Protein AF-A0A22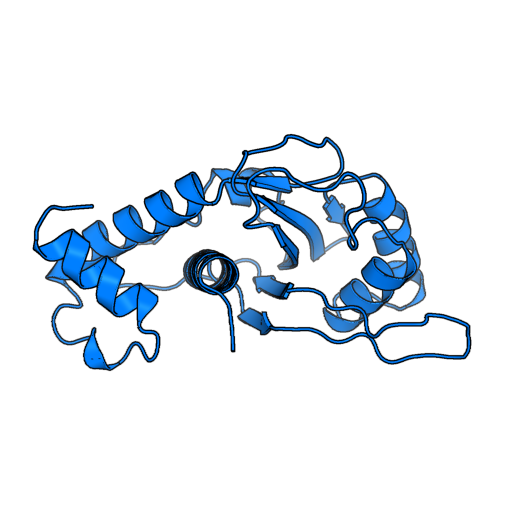3D0R1-F1 (afdb_monomer)

Solvent-accessible surface area (backbone atoms only — not comparable to full-atom values): 11315 Å² total; per-residue (Å²): 132,77,52,74,63,53,48,52,52,50,51,47,42,44,75,51,56,30,52,74,48,67,64,44,67,51,78,90,72,97,68,100,62,101,60,82,48,70,37,52,34,36,32,42,28,61,50,88,70,78,66,82,55,96,90,45,84,70,77,55,59,62,86,64,48,74,80,53,64,81,84,26,29,39,35,40,43,32,46,75,40,76,50,88,63,79,67,92,81,53,72,81,50,38,49,72,56,34,25,55,50,45,50,70,72,59,82,54,57,70,76,53,20,48,51,43,14,57,45,34,45,67,29,21,55,35,70,64,96,57,38,34,39,34,37,33,38,37,22,58,69,48,69,82,48,84,43,36,45,57,39,34,50,64,60,46,49,50,49,50,46,57,53,44,65,78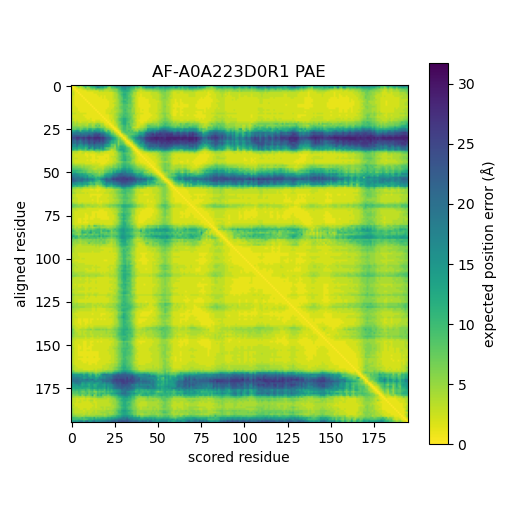,41,44,88,80,41,68,84,49,55,85,75,53,91,45,68,67,58,50,50,52,52,51,34,46,74,75,67,74,102

Structure (mmCIF, N/CA/C/O backbone):
data_AF-A0A223D0R1-F1
#
_entry.id   AF-A0A223D0R1-F1
#
loop_
_atom_site.group_PDB
_atom_site.id
_atom_site.type_symbol
_atom_site.label_atom_id
_atom_site.label_alt_id
_atom_site.label_comp_id
_atom_site.label_asym_id
_atom_site.label_entity_id
_atom_site.label_seq_id
_atom_site.pdbx_PDB_ins_code
_atom_site.Cartn_x
_atom_site.Cartn_y
_atom_site.Cartn_z
_atom_site.occupancy
_atom_site.B_iso_or_equiv
_atom_site.auth_seq_id
_atom_site.auth_comp_id
_atom_site.auth_asym_id
_atom_site.auth_atom_id
_atom_site.pdbx_PDB_model_num
ATOM 1 N N . MET A 1 1 ? 13.626 -4.284 14.387 1.00 59.22 1 MET A N 1
ATOM 2 C CA . MET A 1 1 ? 12.577 -3.681 15.237 1.00 59.22 1 MET A CA 1
ATOM 3 C C . MET A 1 1 ? 11.914 -2.620 14.384 1.00 59.22 1 MET A C 1
ATOM 5 O O . MET A 1 1 ? 12.648 -1.802 13.849 1.00 59.22 1 MET A O 1
ATOM 9 N N . ARG A 1 2 ? 10.596 -2.695 14.169 1.00 76.44 2 ARG A N 1
ATOM 10 C CA . ARG A 1 2 ? 9.865 -1.681 13.397 1.00 76.44 2 ARG A CA 1
ATOM 11 C C . ARG A 1 2 ? 9.796 -0.386 14.193 1.00 76.44 2 ARG A C 1
ATOM 13 O O . ARG A 1 2 ? 9.631 -0.436 15.412 1.00 76.44 2 ARG A O 1
ATOM 20 N N . ASN A 1 3 ? 9.903 0.753 13.520 1.00 86.88 3 ASN A N 1
ATOM 21 C CA . ASN A 1 3 ? 9.482 2.005 14.145 1.00 86.88 3 ASN A CA 1
ATOM 22 C C . ASN A 1 3 ? 7.944 2.109 14.147 1.00 86.88 3 ASN A C 1
ATOM 24 O O . ASN A 1 3 ? 7.250 1.355 13.465 1.00 86.88 3 ASN A O 1
ATOM 28 N N . PHE A 1 4 ? 7.408 3.070 14.900 1.00 89.44 4 PHE A N 1
ATOM 29 C CA . PHE A 1 4 ? 5.963 3.288 15.035 1.00 89.44 4 PHE A CA 1
ATOM 30 C C . PHE A 1 4 ? 5.220 3.389 13.688 1.00 89.44 4 PHE A C 1
ATOM 32 O O . PHE A 1 4 ? 4.148 2.813 13.523 1.00 89.44 4 PHE A O 1
ATOM 39 N N . ALA A 1 5 ? 5.786 4.100 12.709 1.00 92.19 5 ALA A N 1
ATOM 40 C CA . ALA A 1 5 ? 5.128 4.316 11.422 1.00 92.19 5 ALA A CA 1
ATOM 41 C C . ALA A 1 5 ? 5.126 3.052 10.550 1.00 92.19 5 ALA A C 1
ATOM 43 O O . ALA A 1 5 ? 4.134 2.763 9.885 1.00 92.19 5 ALA A O 1
ATOM 44 N N . GLU A 1 6 ? 6.208 2.275 10.578 1.00 92.56 6 GLU A N 1
ATOM 45 C CA . GLU A 1 6 ? 6.271 0.961 9.928 1.00 92.56 6 GLU A CA 1
ATOM 46 C C . GLU A 1 6 ? 5.319 -0.043 10.584 1.00 92.56 6 GLU A C 1
ATOM 48 O O . GLU A 1 6 ? 4.739 -0.887 9.904 1.00 92.56 6 GLU A O 1
ATOM 53 N N . GLU A 1 7 ? 5.119 0.048 11.901 1.00 93.38 7 GLU A N 1
ATOM 54 C CA . GLU A 1 7 ? 4.165 -0.797 12.614 1.00 93.38 7 GLU A CA 1
ATOM 55 C C . GLU A 1 7 ? 2.712 -0.450 12.254 1.00 93.38 7 GLU A C 1
ATOM 57 O O . GLU A 1 7 ? 1.930 -1.364 11.979 1.00 93.38 7 GLU A O 1
ATOM 62 N N . LEU A 1 8 ? 2.369 0.842 12.144 1.00 94.44 8 LEU A N 1
ATOM 63 C CA . LEU A 1 8 ? 1.085 1.288 11.583 1.00 94.44 8 LEU A CA 1
ATOM 64 C C . LEU A 1 8 ? 0.878 0.744 10.163 1.00 94.44 8 LEU A C 1
ATOM 66 O O . LEU A 1 8 ? -0.162 0.154 9.872 1.00 94.44 8 LEU A O 1
ATOM 70 N N . ALA A 1 9 ? 1.881 0.900 9.293 1.00 95.81 9 ALA A N 1
ATOM 71 C CA . ALA A 1 9 ? 1.835 0.419 7.914 1.00 95.81 9 ALA A CA 1
ATOM 72 C C . ALA A 1 9 ? 1.612 -1.099 7.846 1.00 95.81 9 ALA A C 1
ATOM 74 O O . ALA A 1 9 ? 0.760 -1.580 7.098 1.00 95.81 9 ALA A O 1
ATOM 75 N N . TYR A 1 10 ? 2.345 -1.856 8.666 1.00 95.19 10 TYR A N 1
ATOM 76 C CA . TYR A 1 10 ? 2.226 -3.306 8.739 1.00 95.19 10 TYR A CA 1
ATOM 77 C C . TYR A 1 10 ? 0.798 -3.727 9.079 1.00 95.19 10 TYR A C 1
ATOM 79 O O . TYR A 1 10 ? 0.195 -4.526 8.360 1.00 95.19 10 TYR A O 1
ATOM 87 N N . TRP A 1 11 ? 0.233 -3.177 10.156 1.00 93.69 11 TRP A N 1
ATOM 88 C CA . TRP A 1 11 ? -1.110 -3.549 10.592 1.00 93.69 11 TRP A CA 1
ATOM 89 C C . TRP A 1 11 ? -2.180 -3.098 9.613 1.00 93.69 11 TRP A C 1
ATOM 91 O O . TRP A 1 11 ? -3.125 -3.844 9.359 1.00 93.69 11 TRP A O 1
ATOM 101 N N . TYR A 1 12 ? -1.997 -1.934 8.995 1.00 95.56 12 TYR A N 1
ATOM 102 C CA . TYR A 1 12 ? -2.876 -1.452 7.944 1.00 95.56 12 TYR A CA 1
ATOM 103 C C . TYR A 1 12 ? -2.967 -2.441 6.789 1.00 95.56 12 TYR A C 1
ATOM 105 O O . TYR A 1 12 ? -4.059 -2.904 6.459 1.00 95.56 12 TYR A O 1
ATOM 113 N N . PHE A 1 13 ? -1.838 -2.845 6.206 1.00 96.00 13 PHE A N 1
ATOM 114 C CA . PHE A 1 13 ? -1.863 -3.810 5.110 1.00 96.00 13 PHE A CA 1
ATOM 115 C C . PHE A 1 13 ? -2.323 -5.194 5.570 1.00 96.00 13 PHE A C 1
ATOM 117 O O . PHE A 1 13 ? -3.086 -5.853 4.863 1.00 96.00 13 PHE A O 1
ATOM 124 N N . ARG A 1 14 ? -1.940 -5.629 6.774 1.00 92.75 14 ARG A N 1
ATOM 125 C CA . ARG A 1 14 ? -2.358 -6.928 7.311 1.00 92.75 14 ARG A CA 1
ATOM 126 C C . ARG A 1 14 ? -3.875 -7.031 7.477 1.00 92.75 14 ARG A C 1
ATOM 128 O O . ARG A 1 14 ? -4.436 -8.072 7.132 1.00 92.75 14 ARG A O 1
ATOM 135 N N . LEU A 1 15 ? -4.527 -5.971 7.961 1.00 90.62 15 LEU A N 1
ATOM 136 C CA . LEU A 1 15 ? -5.989 -5.888 8.098 1.00 90.62 15 LEU A CA 1
ATOM 137 C C . LEU A 1 15 ? -6.693 -5.610 6.763 1.00 90.62 15 LEU A C 1
ATOM 139 O O . LEU A 1 15 ? -7.859 -5.948 6.596 1.00 90.62 15 LEU A O 1
ATOM 143 N N . ASN A 1 16 ? -5.966 -5.093 5.772 1.00 92.62 16 ASN A N 1
ATOM 144 C CA . ASN A 1 16 ? -6.379 -5.094 4.369 1.00 92.62 16 ASN A CA 1
ATOM 145 C C . ASN A 1 16 ? -6.118 -6.447 3.669 1.00 92.62 16 ASN A C 1
ATOM 147 O O . ASN A 1 16 ? -6.252 -6.552 2.449 1.00 92.62 16 ASN A O 1
ATOM 151 N N . GLY A 1 17 ? -5.764 -7.503 4.412 1.00 92.31 17 GLY A N 1
ATOM 152 C CA . GLY A 1 17 ? -5.633 -8.882 3.931 1.00 92.31 17 GLY A CA 1
ATOM 153 C C . GLY A 1 17 ? -4.378 -9.171 3.106 1.00 92.31 17 GLY A C 1
ATOM 154 O O . GLY A 1 17 ? -4.400 -10.071 2.263 1.00 92.31 17 GLY A O 1
ATOM 155 N N . PHE A 1 18 ? -3.305 -8.409 3.324 1.00 95.31 18 PHE A N 1
ATOM 156 C CA . PHE A 1 18 ? -1.991 -8.690 2.752 1.00 95.31 18 PHE A CA 1
ATOM 157 C C . PHE A 1 18 ? -1.166 -9.618 3.653 1.00 95.31 18 PHE A C 1
ATOM 159 O O . PHE A 1 18 ? -1.146 -9.478 4.877 1.00 95.31 18 PHE A O 1
ATOM 166 N N . PHE A 1 19 ? -0.426 -10.525 3.021 1.00 95.00 19 PHE A N 1
ATOM 167 C CA . PHE A 1 19 ? 0.680 -11.270 3.617 1.00 95.00 19 PHE A CA 1
ATOM 168 C C . PHE A 1 19 ? 1.969 -10.495 3.367 1.00 95.00 19 PHE A C 1
ATOM 170 O O . PHE A 1 19 ? 2.241 -10.140 2.220 1.00 95.00 19 PHE A O 1
ATOM 177 N N . LEU A 1 20 ? 2.733 -10.208 4.424 1.00 94.94 20 LEU A N 1
ATOM 178 C CA . LEU A 1 20 ? 3.807 -9.215 4.391 1.00 94.94 20 LEU A CA 1
ATOM 179 C C . LEU A 1 20 ? 5.191 -9.822 4.642 1.00 94.94 20 LEU A C 1
ATOM 181 O O . LEU A 1 20 ? 5.347 -10.710 5.478 1.00 94.94 20 LEU A O 1
ATOM 185 N N . ILE A 1 21 ? 6.189 -9.275 3.953 1.00 92.94 21 ILE A N 1
ATOM 186 C CA . ILE A 1 21 ? 7.614 -9.378 4.274 1.00 92.94 21 ILE A CA 1
ATOM 187 C C . ILE A 1 21 ? 8.069 -7.983 4.700 1.00 92.94 21 ILE A C 1
ATOM 189 O O . ILE A 1 21 ? 7.791 -6.998 4.018 1.00 92.94 21 ILE A O 1
ATOM 193 N N . GLU A 1 22 ? 8.769 -7.910 5.823 1.00 90.12 22 GLU A N 1
ATOM 194 C CA . GLU A 1 22 ? 9.274 -6.667 6.406 1.00 90.12 22 GLU A CA 1
ATOM 195 C C . GLU A 1 22 ? 10.774 -6.519 6.158 1.00 90.12 22 GLU A C 1
ATOM 197 O O . GLU A 1 22 ? 11.476 -7.531 6.093 1.00 90.12 22 GLU A O 1
ATOM 202 N N . ASN A 1 23 ? 11.264 -5.274 6.111 1.00 82.19 23 ASN A N 1
ATOM 203 C CA . ASN A 1 23 ? 12.694 -4.944 6.034 1.00 82.19 23 ASN A CA 1
ATOM 204 C C . ASN A 1 23 ? 13.408 -5.754 4.947 1.00 82.19 23 ASN A C 1
ATOM 206 O O . ASN A 1 23 ? 14.393 -6.453 5.202 1.00 82.19 23 ASN A O 1
ATOM 210 N N . TYR A 1 24 ? 12.856 -5.736 3.733 1.00 81.88 24 TYR A N 1
ATOM 211 C CA . TYR A 1 24 ? 13.412 -6.518 2.644 1.00 81.88 24 TYR A CA 1
ATOM 212 C C . TYR A 1 24 ? 14.721 -5.888 2.172 1.00 81.88 24 TYR A C 1
ATOM 214 O O . TYR A 1 24 ? 14.718 -4.873 1.474 1.00 81.88 24 TYR A O 1
ATOM 222 N N . VAL A 1 25 ? 15.825 -6.521 2.568 1.00 76.19 25 VAL A N 1
ATOM 223 C CA . VAL A 1 25 ? 17.184 -6.104 2.231 1.00 76.19 25 VAL A CA 1
ATOM 224 C C . VAL A 1 25 ? 17.553 -6.598 0.836 1.00 76.19 25 VAL A C 1
ATOM 226 O O . VAL A 1 25 ? 17.538 -7.798 0.551 1.00 76.19 25 VAL A O 1
ATOM 229 N N . LEU A 1 26 ? 17.951 -5.671 -0.029 1.00 71.31 26 LEU A N 1
ATOM 230 C CA . LEU A 1 26 ? 18.495 -5.988 -1.345 1.00 71.31 26 LEU A CA 1
ATOM 231 C C . LEU A 1 26 ? 19.960 -6.428 -1.230 1.00 71.31 26 LEU A C 1
ATOM 233 O O . LEU A 1 26 ? 20.826 -5.651 -0.821 1.00 71.31 26 LEU A O 1
ATOM 237 N N . HIS A 1 27 ? 20.252 -7.674 -1.618 1.00 63.19 27 HIS A N 1
ATOM 238 C CA . HIS A 1 27 ? 21.622 -8.186 -1.665 1.00 63.19 27 HIS A CA 1
ATOM 239 C C . HIS A 1 27 ? 22.393 -7.613 -2.862 1.00 63.19 27 HIS A C 1
ATOM 241 O O . HIS A 1 27 ? 21.899 -7.591 -3.989 1.00 63.19 27 HIS A O 1
ATOM 247 N N . ARG A 1 28 ? 23.637 -7.187 -2.613 1.00 62.69 28 ARG A N 1
ATOM 248 C CA . ARG A 1 28 ? 24.567 -6.670 -3.627 1.00 62.69 28 ARG A CA 1
ATOM 249 C C . ARG A 1 28 ? 24.788 -7.710 -4.729 1.00 62.69 28 ARG A C 1
ATOM 251 O O . ARG A 1 28 ? 25.331 -8.776 -4.454 1.00 62.69 28 ARG A O 1
ATOM 258 N N . GLN A 1 29 ? 24.448 -7.381 -5.973 1.00 50.62 29 GLN A N 1
ATOM 259 C CA . GLN A 1 29 ? 24.970 -8.102 -7.132 1.00 50.62 29 GLN A CA 1
ATOM 260 C C . GLN A 1 29 ? 25.927 -7.190 -7.902 1.00 50.62 29 GLN A C 1
ATOM 262 O O . GLN A 1 29 ? 25.515 -6.222 -8.530 1.00 50.62 29 GLN A O 1
ATOM 267 N N . GLY A 1 30 ? 27.223 -7.489 -7.818 1.00 49.62 30 GLY A N 1
ATOM 268 C CA . GLY A 1 30 ? 28.221 -7.091 -8.814 1.00 49.62 30 GLY A CA 1
ATOM 269 C C . GLY A 1 30 ? 28.725 -5.641 -8.851 1.00 49.62 30 GLY A C 1
ATOM 270 O O . GLY A 1 30 ? 29.894 -5.481 -9.173 1.00 49.62 30 GLY A O 1
ATOM 271 N N . HIS A 1 31 ? 27.953 -4.598 -8.511 1.00 39.66 31 HIS A N 1
ATOM 272 C CA . HIS A 1 31 ? 28.425 -3.208 -8.677 1.00 39.66 31 HIS A CA 1
ATOM 273 C C . HIS A 1 31 ? 27.983 -2.216 -7.580 1.00 39.66 31 HIS A C 1
ATOM 275 O O . HIS A 1 31 ? 26.823 -2.159 -7.182 1.00 39.66 31 HIS A O 1
ATOM 281 N N . GLU A 1 32 ? 28.975 -1.453 -7.101 1.00 47.22 32 GLU A N 1
ATOM 282 C CA . GLU A 1 32 ? 28.974 -0.054 -6.623 1.00 47.22 32 GLU A CA 1
ATOM 283 C C . GLU A 1 32 ? 27.685 0.560 -6.039 1.00 47.22 32 GLU A C 1
ATOM 285 O O . GLU A 1 32 ? 27.293 1.671 -6.386 1.00 47.22 32 GLU A O 1
ATOM 290 N N . MET A 1 33 ? 27.050 -0.094 -5.069 1.00 47.28 33 MET A N 1
ATOM 291 C CA . MET A 1 33 ? 26.114 0.591 -4.171 1.00 47.28 33 MET A CA 1
ATOM 292 C C . MET A 1 33 ? 26.694 0.600 -2.749 1.00 47.28 33 MET A C 1
ATOM 294 O O . MET A 1 33 ? 26.857 -0.470 -2.153 1.00 47.28 33 MET A O 1
ATOM 298 N N . PRO A 1 34 ? 27.018 1.780 -2.176 1.00 46.75 34 PRO A N 1
ATOM 299 C CA . PRO A 1 34 ? 27.697 1.866 -0.882 1.00 46.75 34 PRO A CA 1
ATOM 300 C C . PRO A 1 34 ? 26.858 1.346 0.298 1.00 46.75 34 PRO A C 1
ATOM 302 O O . PRO A 1 34 ? 27.418 1.058 1.354 1.00 46.75 34 PRO A O 1
ATOM 305 N N . TYR A 1 35 ? 25.548 1.126 0.122 1.00 47.44 35 TYR A N 1
ATOM 306 C CA . TYR A 1 35 ? 24.631 0.748 1.202 1.00 47.44 35 TYR A CA 1
ATOM 307 C C . TYR A 1 35 ? 23.674 -0.378 0.801 1.00 47.44 35 TYR A C 1
ATOM 309 O O . TYR A 1 35 ? 23.217 -0.438 -0.343 1.00 47.44 35 TYR A O 1
ATOM 317 N N . ASN A 1 36 ? 23.348 -1.236 1.773 1.00 55.50 36 ASN A N 1
ATOM 318 C CA . ASN A 1 36 ? 22.172 -2.097 1.701 1.00 55.50 36 ASN A CA 1
ATOM 319 C C . ASN A 1 36 ? 20.931 -1.204 1.593 1.00 55.50 36 ASN A C 1
ATOM 321 O O . ASN A 1 36 ? 20.855 -0.135 2.201 1.00 55.50 36 ASN A O 1
ATOM 325 N N . ALA A 1 37 ? 20.013 -1.607 0.731 1.00 57.56 37 ALA A N 1
ATOM 326 C CA . ALA A 1 37 ? 18.835 -0.844 0.391 1.00 57.56 37 ALA A CA 1
ATOM 327 C C . ALA A 1 37 ? 17.609 -1.630 0.824 1.00 57.56 37 ALA A C 1
ATOM 329 O O . ALA A 1 37 ? 17.425 -2.752 0.353 1.00 57.56 37 ALA A O 1
ATOM 330 N N . ASP A 1 38 ? 16.777 -1.007 1.652 1.00 71.25 38 ASP A N 1
ATOM 331 C CA . ASP A 1 38 ? 15.644 -1.690 2.258 1.00 71.25 38 ASP A CA 1
ATOM 332 C C . ASP A 1 38 ? 14.335 -1.218 1.621 1.00 71.25 38 ASP A C 1
ATOM 334 O O . ASP A 1 38 ? 14.171 -0.042 1.270 1.00 71.25 38 ASP A O 1
ATOM 338 N N . ILE A 1 39 ? 13.425 -2.168 1.421 1.00 83.75 39 ILE A N 1
ATOM 339 C CA . ILE A 1 39 ? 12.005 -1.906 1.196 1.00 83.75 39 ILE A CA 1
ATOM 340 C C . ILE A 1 39 ? 11.304 -2.220 2.508 1.00 83.75 39 ILE A C 1
ATOM 342 O O . ILE A 1 39 ? 11.389 -3.352 2.992 1.00 83.75 39 ILE A O 1
ATOM 346 N N . ASP A 1 40 ? 10.620 -1.225 3.068 1.00 90.38 40 ASP A N 1
ATOM 347 C CA . ASP A 1 40 ? 10.059 -1.324 4.416 1.00 90.38 40 ASP A CA 1
ATOM 348 C C . ASP A 1 40 ? 9.034 -2.461 4.490 1.00 90.38 40 ASP A C 1
ATOM 350 O O . ASP A 1 40 ? 9.107 -3.308 5.384 1.00 90.38 40 ASP A O 1
ATOM 354 N N . LEU A 1 41 ? 8.128 -2.534 3.503 1.00 94.25 41 LEU A N 1
ATOM 355 C CA . LEU A 1 41 ? 7.158 -3.622 3.375 1.00 94.25 41 LEU A CA 1
ATOM 356 C C . LEU A 1 41 ? 6.981 -4.084 1.924 1.00 94.25 41 LEU A C 1
ATOM 358 O O . LEU A 1 41 ? 6.746 -3.291 1.010 1.00 94.25 41 LEU A O 1
ATOM 362 N N . LEU A 1 42 ? 6.997 -5.402 1.741 1.00 95.62 42 LEU A N 1
ATOM 363 C CA . LEU A 1 42 ? 6.486 -6.090 0.559 1.00 95.62 42 LEU A CA 1
ATOM 364 C C . LEU A 1 42 ? 5.242 -6.868 0.945 1.00 95.62 42 LEU A C 1
ATOM 366 O O . LEU A 1 42 ? 5.219 -7.501 1.997 1.00 95.62 42 LEU A O 1
ATOM 370 N N . GLY A 1 43 ? 4.223 -6.864 0.094 1.00 96.56 43 GLY A N 1
ATOM 371 C CA . GLY A 1 43 ? 2.979 -7.551 0.406 1.00 96.56 43 GLY A CA 1
ATOM 372 C C . GLY A 1 43 ? 2.326 -8.214 -0.785 1.00 96.56 43 GLY A C 1
ATOM 373 O O . GLY A 1 43 ? 2.392 -7.699 -1.898 1.00 96.56 43 GLY A O 1
ATOM 374 N N . VAL A 1 44 ? 1.638 -9.325 -0.532 1.00 97.62 44 VAL A N 1
ATOM 375 C CA . VAL A 1 44 ? 0.750 -9.966 -1.505 1.00 97.62 44 VAL A CA 1
ATOM 376 C C . VAL A 1 44 ? -0.651 -10.124 -0.931 1.00 97.62 44 VAL A C 1
ATOM 378 O O . VAL A 1 44 ? -0.831 -10.544 0.209 1.00 97.62 44 VAL A O 1
ATOM 381 N N . ARG A 1 45 ? -1.661 -9.804 -1.734 1.00 96.00 45 ARG A N 1
ATOM 382 C CA . ARG A 1 45 ? -3.072 -10.074 -1.457 1.00 96.00 45 ARG A CA 1
ATOM 383 C C . ARG A 1 45 ? -3.621 -10.893 -2.609 1.00 96.00 45 ARG A C 1
ATOM 385 O O . ARG A 1 45 ? -3.590 -10.466 -3.765 1.00 96.00 45 ARG A O 1
ATOM 392 N N . HIS A 1 46 ? -4.127 -12.084 -2.313 1.00 94.69 46 HIS A N 1
ATOM 393 C CA . HIS A 1 46 ? -4.759 -12.891 -3.345 1.00 94.69 46 HIS A CA 1
ATOM 394 C C . HIS A 1 46 ? -6.135 -12.324 -3.705 1.00 94.69 46 HIS A C 1
ATOM 396 O O . HIS A 1 46 ? -6.869 -11.866 -2.831 1.00 94.69 46 HIS A O 1
ATOM 402 N N . LYS A 1 47 ? -6.505 -12.374 -4.991 1.00 90.44 47 LYS A N 1
ATOM 403 C CA . LYS A 1 47 ? -7.896 -12.119 -5.379 1.00 90.44 47 LYS A CA 1
ATOM 404 C C . LYS A 1 47 ? -8.815 -13.077 -4.623 1.00 90.44 47 LYS A C 1
ATOM 406 O O . LYS A 1 47 ? -8.433 -14.218 -4.364 1.00 90.44 47 LYS A O 1
ATOM 411 N N . TYR A 1 48 ? -10.007 -12.599 -4.289 1.00 85.56 48 TYR A N 1
ATOM 412 C CA . TYR A 1 48 ? -11.006 -13.346 -3.519 1.00 85.56 48 TYR A CA 1
ATOM 413 C C . TYR A 1 48 ? -10.575 -13.732 -2.093 1.00 85.56 48 TYR A C 1
ATOM 415 O O . TYR A 1 48 ? -11.234 -14.565 -1.480 1.00 85.56 48 TYR A O 1
ATOM 423 N N . SER A 1 49 ? -9.511 -13.137 -1.534 1.00 83.06 49 SER A N 1
ATOM 424 C CA . SER A 1 49 ? -9.223 -13.301 -0.108 1.00 83.06 49 SER A CA 1
ATOM 425 C C . SER A 1 49 ? -10.217 -12.500 0.738 1.00 83.06 49 SER A C 1
ATOM 427 O O . SER A 1 49 ? -10.434 -11.302 0.522 1.00 83.06 49 SER A O 1
ATOM 429 N N . TYR A 1 50 ? -10.809 -13.169 1.722 1.00 75.62 50 TYR A N 1
ATOM 430 C CA . TYR A 1 50 ? -11.691 -12.571 2.717 1.00 75.62 50 TYR A CA 1
ATOM 431 C C . TYR A 1 50 ? -11.369 -13.148 4.096 1.00 75.62 50 TYR A C 1
ATOM 433 O O . TYR A 1 50 ? -11.051 -14.329 4.228 1.00 75.62 50 TYR A O 1
ATOM 441 N N . GLU A 1 51 ? -11.440 -12.305 5.123 1.00 69.00 51 GLU A N 1
ATOM 442 C CA . GLU A 1 51 ? -11.395 -12.730 6.520 1.00 69.00 51 GLU A CA 1
ATOM 443 C C . GLU A 1 51 ? -12.827 -12.673 7.055 1.00 69.00 51 GLU A C 1
ATOM 445 O O . GLU A 1 51 ? -13.452 -11.612 7.060 1.00 69.00 51 GLU A O 1
ATOM 450 N N . ALA A 1 52 ? -13.377 -13.825 7.441 1.00 64.12 52 ALA A N 1
ATOM 451 C CA . ALA A 1 52 ? -14.701 -13.890 8.043 1.00 64.12 52 ALA A CA 1
ATOM 452 C C . ALA A 1 52 ? -14.576 -13.654 9.552 1.00 64.12 52 ALA A C 1
ATOM 454 O O . ALA A 1 52 ? -14.027 -14.492 10.265 1.00 64.12 52 ALA A O 1
ATOM 455 N N . VAL A 1 53 ? -15.114 -12.537 10.038 1.00 64.25 53 VAL A N 1
ATOM 456 C CA . VAL A 1 53 ? -15.311 -12.303 11.474 1.00 64.25 53 VAL A CA 1
ATOM 457 C C . VAL A 1 53 ? -16.811 -12.390 11.735 1.00 64.25 53 VAL A C 1
ATOM 459 O O . VAL A 1 53 ? -17.572 -11.559 11.248 1.00 64.25 53 VAL A O 1
ATOM 462 N N . GLU A 1 54 ? -17.230 -13.484 12.380 1.00 52.78 54 GLU A N 1
ATOM 463 C CA . GLU A 1 54 ? -18.597 -13.787 12.848 1.00 52.78 54 GLU A CA 1
ATOM 464 C C . GLU A 1 54 ? -19.753 -13.153 12.042 1.00 52.78 54 GLU A C 1
ATOM 466 O O . GLU A 1 54 ? -20.635 -12.491 12.582 1.00 52.78 54 GLU A O 1
ATOM 471 N N . ARG A 1 55 ? -19.801 -13.444 10.730 1.00 46.50 55 ARG A N 1
ATOM 472 C CA . ARG A 1 55 ? -20.873 -13.062 9.776 1.00 46.50 55 ARG A CA 1
ATOM 473 C C . ARG A 1 55 ? -20.832 -11.629 9.231 1.00 46.50 55 ARG A C 1
ATOM 475 O O . ARG A 1 55 ? -21.741 -11.261 8.488 1.00 46.50 55 ARG A O 1
ATOM 482 N N . ARG A 1 56 ? -19.795 -10.836 9.513 1.00 56.72 56 ARG A N 1
ATOM 483 C CA . ARG A 1 56 ? -19.554 -9.559 8.821 1.00 56.72 56 ARG A CA 1
ATOM 484 C C . ARG A 1 56 ? -18.426 -9.703 7.808 1.00 56.72 56 ARG A C 1
ATOM 486 O O . ARG A 1 56 ? -17.329 -10.154 8.128 1.00 56.72 56 ARG A O 1
ATOM 493 N N . GLN A 1 57 ? -18.713 -9.301 6.575 1.00 59.59 57 GLN A N 1
ATOM 494 C CA . GLN A 1 57 ? -17.691 -9.101 5.560 1.00 59.59 57 GLN A CA 1
ATOM 495 C C . GLN A 1 57 ? -16.919 -7.832 5.929 1.00 59.59 57 GLN A C 1
ATOM 497 O O . GLN A 1 57 ? -17.513 -6.758 6.031 1.00 59.59 57 GLN A O 1
ATOM 502 N N . PHE A 1 58 ? -15.616 -7.956 6.189 1.00 67.44 58 PHE A N 1
ATOM 503 C CA . PHE A 1 58 ? -14.779 -6.777 6.352 1.00 67.44 58 PHE A CA 1
ATOM 504 C C . PHE A 1 58 ? -14.290 -6.323 4.983 1.00 67.44 58 PHE A C 1
ATOM 506 O O . PHE A 1 58 ? -13.518 -7.026 4.324 1.00 67.44 58 PHE A O 1
ATOM 513 N N . ASP A 1 59 ? -14.752 -5.150 4.563 1.00 76.38 59 ASP A N 1
ATOM 514 C CA . ASP A 1 59 ? -14.320 -4.578 3.302 1.00 76.38 59 ASP A CA 1
ATOM 515 C C . ASP A 1 59 ? -12.946 -3.915 3.472 1.00 76.38 59 ASP A C 1
ATOM 517 O O . ASP A 1 59 ? -12.746 -3.125 4.403 1.00 76.38 59 ASP A O 1
ATOM 521 N N . PRO A 1 60 ? -11.978 -4.233 2.596 1.00 87.75 60 PRO A N 1
ATOM 522 C CA . PRO A 1 60 ? -10.700 -3.536 2.566 1.00 87.75 60 PRO A CA 1
ATOM 523 C C . PRO A 1 60 ? -10.905 -2.031 2.336 1.00 87.75 60 PRO A C 1
ATOM 525 O O . PRO A 1 60 ? -11.898 -1.609 1.744 1.00 87.75 60 PRO A O 1
ATOM 528 N N . ASP A 1 61 ? -9.943 -1.225 2.779 1.00 92.75 61 ASP A N 1
ATOM 529 C CA . ASP A 1 61 ? -9.978 0.229 2.663 1.00 92.75 61 ASP A CA 1
ATOM 530 C C . ASP A 1 61 ? -10.191 0.651 1.195 1.00 92.75 61 ASP A C 1
ATOM 532 O O . ASP A 1 61 ? -9.320 0.402 0.345 1.00 92.75 61 ASP A O 1
ATOM 536 N N . PRO A 1 62 ? -11.318 1.311 0.864 1.00 92.50 62 PRO A N 1
ATOM 537 C CA . PRO A 1 62 ? -11.591 1.747 -0.499 1.00 92.50 62 PRO A CA 1
ATOM 538 C C . PRO A 1 62 ? -10.551 2.749 -1.015 1.00 92.50 62 PRO A C 1
ATOM 540 O O . PRO A 1 62 ? -10.298 2.783 -2.222 1.00 92.50 62 PRO A O 1
ATOM 543 N N . ASN A 1 63 ? -9.901 3.521 -0.135 1.00 92.94 63 ASN A N 1
ATOM 544 C CA . ASN A 1 63 ? -8.858 4.467 -0.533 1.00 92.94 63 ASN A CA 1
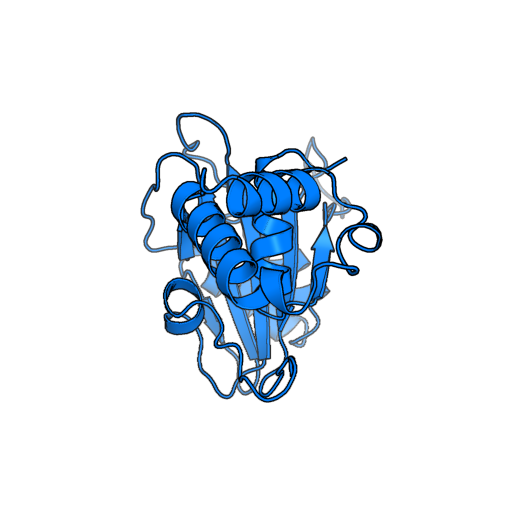ATOM 545 C C . ASN A 1 63 ? -7.631 3.763 -1.112 1.00 92.94 63 ASN A C 1
ATOM 547 O O . ASN A 1 63 ? -7.012 4.288 -2.039 1.00 92.94 63 ASN A O 1
ATOM 551 N N . LEU A 1 64 ? -7.318 2.563 -0.615 1.00 96.25 64 LEU A N 1
ATOM 552 C CA . LEU A 1 64 ? -6.268 1.713 -1.162 1.00 96.25 64 LEU A CA 1
ATOM 553 C C . LEU A 1 64 ? -6.780 0.915 -2.366 1.00 96.25 64 LEU A C 1
ATOM 555 O O . LEU A 1 64 ? -6.144 0.897 -3.421 1.00 96.25 64 LEU A O 1
ATOM 559 N N . MET A 1 65 ? -7.936 0.261 -2.230 1.00 95.00 65 MET A N 1
ATOM 560 C CA . MET A 1 65 ? -8.427 -0.699 -3.226 1.00 95.00 65 MET A CA 1
ATOM 561 C C . MET A 1 65 ? -8.840 -0.067 -4.551 1.00 95.00 65 MET A C 1
ATOM 563 O O . MET A 1 65 ? -8.711 -0.722 -5.581 1.00 95.00 65 MET A O 1
ATOM 567 N N . ARG A 1 66 ? -9.250 1.208 -4.574 1.00 96.12 66 ARG A N 1
ATOM 568 C CA . ARG A 1 66 ? -9.582 1.927 -5.820 1.00 96.12 66 ARG A CA 1
ATOM 569 C C . ARG A 1 66 ? -8.442 1.970 -6.845 1.00 96.12 66 ARG A C 1
ATOM 571 O O . ARG A 1 66 ? -8.681 2.248 -8.015 1.00 96.12 66 ARG A O 1
ATOM 578 N N . HIS A 1 67 ? -7.202 1.733 -6.415 1.00 97.56 67 HIS A N 1
ATOM 579 C CA . HIS A 1 67 ? -6.028 1.708 -7.289 1.00 97.56 67 HIS A CA 1
ATOM 580 C C . HIS A 1 67 ? -5.804 0.349 -7.969 1.00 97.56 67 HIS A C 1
ATOM 582 O O . HIS A 1 67 ? -4.977 0.244 -8.879 1.00 97.56 67 HIS A O 1
ATOM 588 N N . PHE A 1 68 ? -6.533 -0.687 -7.553 1.00 97.31 68 PHE A N 1
ATOM 589 C CA . PHE A 1 68 ? -6.320 -2.057 -7.991 1.00 97.31 68 PHE A CA 1
ATOM 590 C C . PHE A 1 68 ? -7.556 -2.647 -8.662 1.00 97.31 68 PHE A C 1
ATOM 592 O O . PHE A 1 68 ? -8.695 -2.308 -8.352 1.00 97.31 68 PHE A O 1
ATOM 599 N N . GLN A 1 69 ? -7.324 -3.564 -9.597 1.00 95.25 69 GLN A N 1
ATOM 600 C CA . GLN A 1 69 ? -8.401 -4.278 -10.272 1.00 95.25 69 GLN A CA 1
ATOM 601 C C . GLN A 1 69 ? -8.893 -5.437 -9.388 1.00 95.25 69 GLN A C 1
ATOM 603 O O . GLN A 1 69 ? -8.077 -6.258 -8.957 1.00 95.25 69 GLN A O 1
ATOM 608 N N . PRO A 1 70 ? -10.212 -5.571 -9.153 1.00 89.44 70 PRO A N 1
ATOM 609 C CA . PRO A 1 70 ? -10.761 -6.518 -8.175 1.00 89.44 70 PRO A CA 1
ATOM 610 C C . PRO A 1 70 ? -10.537 -7.997 -8.539 1.00 89.44 70 PRO A C 1
ATOM 612 O O . PRO A 1 70 ? -10.605 -8.872 -7.680 1.00 89.44 70 PRO A O 1
ATOM 615 N N . ASN A 1 71 ? -10.257 -8.298 -9.809 1.00 92.31 71 ASN A N 1
ATOM 616 C CA . ASN A 1 71 ? -10.056 -9.651 -10.330 1.00 92.31 71 ASN A CA 1
ATOM 617 C C . ASN A 1 71 ? -8.576 -10.073 -10.432 1.00 92.31 71 ASN A C 1
ATOM 619 O O . ASN A 1 71 ? -8.282 -11.121 -11.020 1.00 92.31 71 ASN A O 1
ATOM 623 N N . LYS A 1 72 ? -7.642 -9.289 -9.877 1.00 96.62 72 LYS A N 1
ATOM 624 C CA . LYS A 1 72 ? -6.201 -9.583 -9.892 1.00 96.62 72 LYS A CA 1
ATOM 625 C C . LYS A 1 72 ? -5.661 -9.850 -8.495 1.00 96.62 72 LYS A C 1
ATOM 627 O O . LYS A 1 72 ? -6.128 -9.288 -7.511 1.00 96.62 72 LYS A O 1
ATOM 632 N N . HIS A 1 73 ? -4.642 -10.699 -8.416 1.00 97.62 73 HIS A N 1
ATOM 633 C CA . HIS A 1 73 ? -3.784 -10.737 -7.236 1.00 97.62 73 HIS A CA 1
ATOM 634 C C . HIS A 1 73 ? -2.983 -9.432 -7.174 1.00 97.62 73 HIS A C 1
ATOM 636 O O . HIS A 1 73 ? -2.517 -8.940 -8.206 1.00 97.62 73 HIS A O 1
ATOM 642 N N . ILE A 1 74 ? -2.828 -8.879 -5.977 1.00 98.25 74 ILE A N 1
ATOM 643 C CA . ILE A 1 74 ? -2.208 -7.576 -5.754 1.00 98.25 74 ILE A CA 1
ATOM 644 C C . ILE A 1 74 ? -0.873 -7.776 -5.052 1.00 98.25 74 ILE A C 1
ATOM 646 O O . ILE A 1 74 ? -0.797 -8.469 -4.041 1.00 98.25 74 ILE A O 1
ATOM 650 N N . GLY A 1 75 ? 0.168 -7.158 -5.591 1.00 98.19 75 GLY A N 1
ATOM 651 C CA . GLY A 1 75 ? 1.471 -7.008 -4.969 1.00 98.19 75 GLY A CA 1
ATOM 652 C C . GLY A 1 75 ? 1.660 -5.552 -4.565 1.00 98.19 75 GLY A C 1
ATOM 653 O O . GLY A 1 75 ? 1.291 -4.652 -5.320 1.00 98.19 75 GLY A O 1
ATOM 654 N N . ILE A 1 76 ? 2.222 -5.303 -3.391 1.00 98.00 76 ILE A N 1
ATOM 655 C CA . ILE A 1 76 ? 2.542 -3.950 -2.935 1.00 98.00 76 ILE A CA 1
ATOM 656 C C . ILE A 1 76 ? 4.016 -3.840 -2.581 1.00 98.00 76 ILE A C 1
ATOM 658 O O . ILE A 1 76 ? 4.594 -4.746 -1.981 1.00 98.00 76 ILE A O 1
ATOM 662 N N . LEU A 1 77 ? 4.590 -2.705 -2.960 1.00 97.12 77 LEU A N 1
ATOM 663 C CA . LEU A 1 77 ? 5.915 -2.245 -2.570 1.00 97.12 77 LEU A CA 1
ATOM 664 C C . LEU A 1 77 ? 5.697 -0.977 -1.755 1.00 97.12 77 LEU A C 1
ATOM 666 O O . LEU A 1 77 ? 5.144 -0.024 -2.300 1.00 97.12 77 LEU A O 1
ATOM 670 N N . CYS A 1 78 ? 6.065 -0.951 -0.480 1.00 96.19 78 CYS A N 1
ATOM 671 C CA . CYS A 1 78 ? 5.793 0.199 0.374 1.00 96.19 78 CYS A CA 1
ATOM 672 C C . CYS A 1 78 ? 7.064 0.754 1.012 1.00 96.19 78 CYS A C 1
ATOM 674 O O . CYS A 1 78 ? 7.882 0.011 1.554 1.00 96.19 78 CYS A O 1
ATOM 676 N N . GLU A 1 79 ? 7.187 2.077 0.933 1.00 94.50 79 GLU A N 1
ATOM 677 C CA . GLU A 1 79 ? 8.173 2.872 1.653 1.00 94.50 79 GLU A CA 1
ATOM 678 C C . GLU A 1 79 ? 7.442 3.840 2.593 1.00 94.50 79 GLU A C 1
ATOM 680 O O . GLU A 1 79 ? 6.454 4.479 2.215 1.00 94.50 79 GLU A O 1
ATOM 685 N N . VAL A 1 80 ? 7.924 3.935 3.828 1.00 93.94 80 VAL A N 1
ATOM 686 C CA . VAL A 1 80 ? 7.340 4.693 4.931 1.00 93.94 80 VAL A CA 1
ATOM 687 C C . VAL A 1 80 ? 8.264 5.856 5.285 1.00 93.94 80 VAL A C 1
ATOM 689 O O . VAL A 1 80 ? 9.466 5.695 5.499 1.00 93.94 80 VAL A O 1
ATOM 692 N N . LYS A 1 81 ? 7.706 7.067 5.358 1.00 92.75 81 LYS A N 1
ATOM 693 C CA . LYS A 1 81 ? 8.416 8.293 5.749 1.00 92.75 81 LYS A CA 1
ATOM 694 C C . LYS A 1 81 ? 7.678 8.990 6.888 1.00 92.75 81 LYS A C 1
ATOM 696 O O . LYS A 1 81 ? 6.688 9.688 6.689 1.00 92.75 81 LYS A O 1
ATOM 701 N N . SER A 1 82 ? 8.190 8.807 8.103 1.00 89.06 82 SER A N 1
ATOM 702 C CA . SER A 1 82 ? 7.622 9.362 9.341 1.00 89.06 82 SER A CA 1
ATOM 703 C C . SER A 1 82 ? 8.133 10.762 9.704 1.00 89.06 82 SER A C 1
ATOM 705 O O . SER A 1 82 ? 7.603 11.391 10.623 1.00 89.06 82 SER A O 1
ATOM 707 N N . GLY A 1 83 ? 9.148 11.263 8.990 1.00 85.81 83 GLY A N 1
ATOM 708 C CA . GLY A 1 83 ? 9.669 12.619 9.159 1.00 85.81 83 GLY A CA 1
ATOM 709 C C . GLY A 1 83 ? 8.627 13.698 8.840 1.00 85.81 83 GLY A C 1
ATOM 710 O O . GLY A 1 83 ? 7.636 13.448 8.159 1.00 85.81 83 GLY A O 1
ATOM 711 N N . ASN A 1 84 ? 8.858 14.920 9.327 1.00 81.38 84 ASN A N 1
ATOM 712 C CA . ASN A 1 84 ? 7.936 16.047 9.115 1.00 81.38 84 ASN A CA 1
ATOM 713 C C . ASN A 1 84 ? 7.867 16.520 7.655 1.00 81.38 84 ASN A C 1
ATOM 715 O O . ASN A 1 84 ? 6.904 17.182 7.288 1.00 81.38 84 ASN A O 1
ATOM 719 N N . ALA A 1 85 ? 8.878 16.195 6.851 1.00 82.62 85 ALA A N 1
ATOM 720 C CA . ALA A 1 85 ? 8.902 16.461 5.424 1.00 82.62 85 ALA A CA 1
ATOM 721 C C . ALA A 1 85 ? 9.401 15.220 4.689 1.00 82.62 85 ALA A C 1
ATOM 723 O O . ALA A 1 85 ? 10.409 14.614 5.073 1.00 82.62 85 ALA A O 1
ATOM 724 N N . THR A 1 86 ? 8.697 14.854 3.626 1.00 85.69 86 THR A N 1
ATOM 725 C CA . THR A 1 86 ? 9.099 13.758 2.755 1.00 85.69 86 THR A CA 1
ATOM 726 C C . THR A 1 86 ? 10.312 14.172 1.913 1.00 85.69 86 THR A C 1
ATOM 728 O O . THR A 1 86 ? 10.272 15.214 1.255 1.00 85.69 86 THR A O 1
ATOM 731 N N . PRO A 1 87 ? 11.403 13.383 1.894 1.00 81.38 87 PRO A N 1
ATOM 732 C CA . PRO A 1 87 ? 12.559 13.696 1.063 1.00 81.38 87 PRO A CA 1
ATOM 733 C C . PRO A 1 87 ? 12.210 13.594 -0.427 1.00 81.38 87 PRO A C 1
ATOM 735 O O . PRO A 1 87 ? 11.438 12.730 -0.839 1.00 81.38 87 PRO A O 1
ATOM 738 N N . ALA A 1 88 ? 12.846 14.427 -1.257 1.00 77.38 88 ALA A N 1
ATOM 739 C CA . ALA A 1 88 ? 12.688 14.357 -2.714 1.00 77.38 88 ALA A CA 1
ATOM 740 C C . ALA A 1 88 ? 13.116 12.987 -3.278 1.00 77.38 88 ALA A C 1
ATOM 742 O O . ALA A 1 88 ? 12.488 12.445 -4.192 1.00 77.38 88 ALA A O 1
ATOM 743 N N . ASN A 1 89 ? 14.164 12.403 -2.688 1.00 79.62 89 ASN A N 1
ATOM 744 C CA . ASN A 1 89 ? 14.687 11.097 -3.064 1.00 79.62 89 ASN A CA 1
ATOM 745 C C . ASN A 1 89 ? 13.910 9.982 -2.357 1.00 79.62 89 ASN A C 1
ATOM 747 O O . ASN A 1 89 ? 14.124 9.717 -1.174 1.00 79.62 89 ASN A O 1
ATOM 751 N N . ILE A 1 90 ? 13.042 9.310 -3.115 1.00 85.19 90 ILE A N 1
ATOM 752 C CA . ILE A 1 90 ? 12.305 8.119 -2.683 1.00 85.19 90 ILE A CA 1
ATOM 753 C C . ILE A 1 90 ? 12.954 6.890 -3.305 1.00 85.19 90 ILE A C 1
ATOM 755 O O . ILE A 1 90 ? 13.109 6.802 -4.527 1.00 85.19 90 ILE A O 1
ATOM 759 N N . ASN A 1 91 ? 13.343 5.937 -2.467 1.00 84.31 91 ASN A N 1
ATOM 760 C CA . ASN A 1 91 ? 14.116 4.777 -2.881 1.00 84.31 91 ASN A CA 1
ATOM 761 C C . ASN A 1 91 ? 13.349 3.868 -3.844 1.00 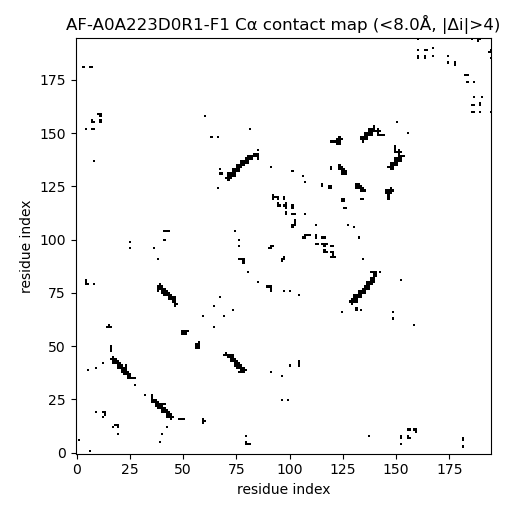84.31 91 ASN A C 1
ATOM 763 O O . ASN A 1 91 ? 13.932 3.399 -4.824 1.00 84.31 91 ASN A O 1
ATOM 767 N N . LEU A 1 92 ? 12.044 3.690 -3.625 1.00 86.00 92 LEU A N 1
ATOM 768 C CA . LEU A 1 92 ? 11.131 2.973 -4.525 1.00 86.00 92 LEU A CA 1
ATOM 769 C C . LEU A 1 92 ? 10.894 3.667 -5.885 1.00 86.00 92 LEU A C 1
ATOM 771 O O . LEU A 1 92 ? 9.991 3.288 -6.624 1.00 86.00 92 LEU A O 1
ATOM 775 N N . SER A 1 93 ? 11.707 4.662 -6.247 1.00 89.38 93 SER A N 1
ATOM 776 C CA . SER A 1 93 ? 11.752 5.229 -7.605 1.00 89.38 93 SER A CA 1
ATOM 777 C C . SER A 1 93 ? 12.862 4.617 -8.474 1.00 89.38 93 SER A C 1
ATOM 779 O O . SER A 1 93 ? 12.909 4.872 -9.673 1.00 89.38 93 SER A O 1
ATOM 781 N N . LYS A 1 94 ? 13.782 3.833 -7.890 1.00 90.69 94 LYS A N 1
ATOM 782 C CA . LYS A 1 94 ? 14.930 3.239 -8.601 1.00 90.69 94 LYS A CA 1
ATOM 783 C C . LYS A 1 94 ? 14.548 1.905 -9.247 1.00 90.69 94 LYS A C 1
ATOM 785 O O . LYS A 1 94 ? 14.057 1.013 -8.549 1.00 90.69 94 LYS A O 1
ATOM 790 N N . LYS A 1 95 ? 14.815 1.745 -10.551 1.00 92.25 95 LYS A N 1
ATOM 791 C CA . LYS A 1 95 ? 14.426 0.552 -11.329 1.00 92.25 95 LYS A CA 1
ATOM 792 C C . LYS A 1 95 ? 14.980 -0.737 -10.724 1.00 92.25 95 LYS A C 1
ATOM 794 O O . LYS A 1 95 ? 14.249 -1.715 -10.632 1.00 92.25 95 LYS A O 1
ATOM 799 N N . GLU A 1 96 ? 16.226 -0.743 -10.261 1.00 89.81 96 GLU A N 1
ATOM 800 C CA . GLU A 1 96 ? 16.875 -1.945 -9.720 1.00 89.81 96 GLU A CA 1
ATOM 801 C C . GLU A 1 96 ? 16.163 -2.441 -8.455 1.00 89.81 96 GLU A C 1
ATOM 803 O O . GLU A 1 96 ? 15.983 -3.643 -8.256 1.00 89.81 96 GLU A O 1
ATOM 808 N N . ARG A 1 97 ? 15.701 -1.503 -7.617 1.00 89.44 97 ARG A N 1
ATOM 809 C CA . ARG A 1 97 ? 14.951 -1.825 -6.397 1.00 89.44 97 ARG A CA 1
ATOM 810 C C . ARG A 1 97 ? 13.568 -2.358 -6.733 1.00 89.44 97 ARG A C 1
ATOM 812 O O . ARG A 1 97 ? 13.152 -3.365 -6.169 1.00 89.44 97 ARG A O 1
ATOM 819 N N . LEU A 1 98 ? 12.885 -1.708 -7.673 1.00 94.06 98 LEU A N 1
ATOM 820 C CA . LEU A 1 98 ? 11.586 -2.154 -8.171 1.00 94.06 98 LEU A CA 1
ATOM 821 C C . LEU A 1 98 ? 11.676 -3.557 -8.777 1.00 94.06 98 LEU A C 1
ATOM 823 O O . LEU A 1 98 ? 10.857 -4.405 -8.444 1.00 94.06 98 LEU A O 1
ATOM 827 N N . LEU A 1 99 ? 12.688 -3.821 -9.606 1.00 94.69 99 LEU A N 1
ATOM 828 C CA . LEU A 1 99 ? 12.900 -5.120 -10.240 1.00 94.69 99 LEU A CA 1
ATOM 829 C C . LEU A 1 99 ? 13.077 -6.221 -9.201 1.00 94.69 99 LEU A C 1
ATOM 831 O O . LEU A 1 99 ? 12.314 -7.184 -9.205 1.00 94.69 99 LEU A O 1
ATOM 835 N N . SER A 1 100 ? 14.015 -6.050 -8.271 1.00 91.94 100 SER A N 1
ATOM 836 C CA . SER A 1 100 ? 14.260 -7.070 -7.252 1.00 91.94 100 SER A CA 1
ATOM 837 C C . SER A 1 100 ? 13.023 -7.332 -6.386 1.00 91.94 100 SER A C 1
ATOM 839 O O . SER A 1 100 ? 12.721 -8.478 -6.057 1.00 91.94 100 SER A O 1
ATOM 841 N N . ALA A 1 101 ? 12.250 -6.291 -6.079 1.00 93.25 101 ALA A N 1
ATOM 842 C CA . ALA A 1 101 ? 11.011 -6.424 -5.331 1.00 93.25 101 ALA A CA 1
ATOM 843 C C . ALA A 1 101 ? 9.911 -7.167 -6.105 1.00 93.25 101 ALA A C 1
ATOM 845 O O . ALA A 1 101 ? 9.237 -8.041 -5.558 1.00 93.25 101 ALA A O 1
ATOM 846 N N . VAL A 1 102 ? 9.744 -6.842 -7.389 1.00 95.88 102 VAL A N 1
ATOM 847 C CA . VAL A 1 102 ? 8.785 -7.497 -8.288 1.00 95.88 102 VAL A CA 1
ATOM 848 C C . VAL A 1 102 ? 9.152 -8.969 -8.487 1.00 95.88 102 VAL A C 1
ATOM 850 O O . VAL A 1 102 ? 8.272 -9.830 -8.434 1.00 95.88 102 VAL A O 1
ATOM 853 N N . GLU A 1 103 ? 10.439 -9.282 -8.646 1.00 94.94 103 GLU A N 1
ATOM 854 C CA . GLU A 1 103 ? 10.925 -10.663 -8.700 1.00 94.94 103 GLU A CA 1
ATOM 855 C C . GLU A 1 103 ? 10.673 -11.403 -7.386 1.00 94.94 103 GLU A C 1
ATOM 857 O O . GLU A 1 103 ? 10.234 -12.553 -7.406 1.00 94.94 103 GLU A O 1
ATOM 862 N N . ARG A 1 104 ? 10.880 -10.740 -6.240 1.00 94.00 104 ARG A N 1
ATOM 863 C CA . ARG A 1 104 ? 10.631 -11.334 -4.923 1.00 94.00 104 ARG A CA 1
ATOM 864 C C . ARG A 1 104 ? 9.155 -11.638 -4.678 1.00 94.00 104 ARG A C 1
ATOM 866 O O . ARG A 1 104 ? 8.862 -12.646 -4.040 1.00 94.00 104 ARG A O 1
ATOM 873 N N . ILE A 1 105 ? 8.243 -10.804 -5.182 1.00 94.44 105 ILE A N 1
ATOM 874 C CA . ILE A 1 105 ? 6.795 -11.071 -5.155 1.00 94.44 105 ILE A CA 1
ATOM 875 C C . ILE A 1 105 ? 6.460 -12.361 -5.921 1.00 94.44 105 ILE A C 1
ATOM 877 O O . ILE A 1 105 ? 5.558 -13.095 -5.521 1.00 94.44 105 ILE A O 1
ATOM 881 N N . GLY A 1 106 ? 7.175 -12.650 -7.014 1.00 95.38 106 GLY A N 1
ATOM 882 C CA . GLY A 1 106 ? 7.068 -13.925 -7.729 1.00 95.38 106 GLY A CA 1
ATOM 883 C C . GLY A 1 106 ? 5.843 -14.068 -8.641 1.00 95.38 106 GLY A C 1
ATOM 884 O O . GLY A 1 106 ? 5.451 -15.181 -8.975 1.00 95.38 106 GLY A O 1
ATOM 885 N N . PHE A 1 107 ? 5.219 -12.963 -9.059 1.00 97.06 107 PHE A N 1
ATOM 886 C CA . PHE A 1 107 ? 4.029 -12.985 -9.928 1.00 97.06 107 PHE A CA 1
ATOM 887 C C . PHE A 1 107 ? 4.321 -13.140 -11.425 1.00 97.06 107 PHE A C 1
ATOM 889 O O . PHE A 1 107 ? 3.416 -13.466 -12.202 1.00 97.06 107 PHE A O 1
ATOM 896 N N . PHE A 1 108 ? 5.547 -12.843 -11.855 1.00 97.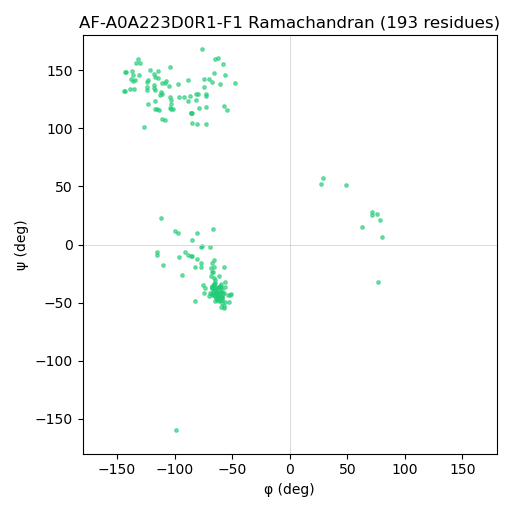50 108 PHE A N 1
ATOM 897 C CA . PHE A 1 108 ? 5.904 -12.712 -13.266 1.00 97.50 108 PHE A CA 1
ATOM 898 C C . PHE A 1 108 ? 7.196 -13.474 -13.590 1.00 97.50 108 PHE A C 1
ATOM 900 O O . PHE A 1 108 ? 8.026 -13.709 -12.714 1.00 97.50 108 PHE A O 1
ATOM 907 N N . SER A 1 109 ? 7.372 -13.848 -14.863 1.00 96.50 109 SER A N 1
ATOM 908 C CA . SER A 1 109 ? 8.671 -14.296 -15.384 1.00 96.50 109 SER A CA 1
ATOM 909 C C . SER A 1 109 ? 9.684 -13.149 -15.348 1.00 96.50 109 SER A C 1
ATOM 911 O O . SER A 1 109 ? 9.279 -11.991 -15.342 1.00 96.50 109 SER A O 1
ATOM 913 N N . ARG A 1 110 ? 10.991 -13.446 -15.383 1.00 93.56 110 ARG A N 1
ATOM 914 C CA . ARG A 1 110 ? 12.053 -12.421 -15.306 1.00 93.56 110 ARG A CA 1
ATOM 915 C C . ARG A 1 110 ? 11.896 -11.302 -16.342 1.00 93.56 110 ARG A C 1
ATOM 917 O O . ARG A 1 110 ? 11.855 -10.138 -15.960 1.00 93.56 110 ARG A O 1
ATOM 924 N N . ASP A 1 111 ? 11.688 -11.647 -17.613 1.00 94.38 111 ASP A N 1
ATOM 925 C CA . ASP A 1 111 ? 11.502 -10.654 -18.686 1.00 94.38 111 ASP A CA 1
ATOM 926 C C . ASP A 1 111 ? 10.301 -9.739 -18.419 1.00 94.38 111 ASP A C 1
ATOM 928 O O . ASP A 1 111 ? 10.333 -8.530 -18.645 1.00 94.38 111 ASP A O 1
ATOM 932 N N . LYS A 1 112 ? 9.223 -10.317 -17.882 1.00 97.06 112 LYS A N 1
ATOM 933 C CA . LYS A 1 112 ? 8.026 -9.559 -17.535 1.00 97.06 112 LYS A CA 1
ATOM 934 C C . LYS A 1 112 ? 8.225 -8.741 -16.261 1.00 97.06 112 LYS A C 1
ATOM 936 O O . LYS A 1 112 ? 7.695 -7.639 -16.191 1.00 97.06 112 LYS A O 1
ATOM 941 N N . SER A 1 113 ? 8.988 -9.228 -15.286 1.00 97.62 113 SER A N 1
ATOM 942 C CA . SER A 1 113 ? 9.367 -8.464 -14.095 1.00 97.62 113 SER A CA 1
ATOM 943 C C . SER A 1 113 ? 10.144 -7.203 -14.466 1.00 97.62 113 SER A C 1
ATOM 945 O O . SER A 1 113 ? 9.838 -6.147 -13.918 1.00 97.62 113 SER A O 1
ATOM 947 N N . ASP A 1 114 ? 11.065 -7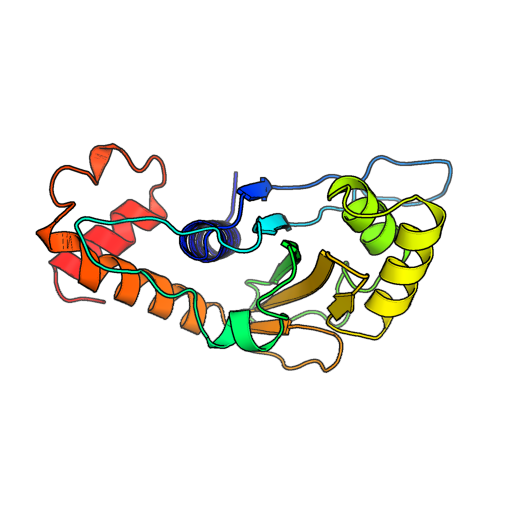.266 -15.437 1.00 97.06 114 ASP A N 1
ATOM 948 C CA . ASP A 1 114 ? 11.788 -6.079 -15.925 1.00 97.06 114 ASP A CA 1
ATOM 949 C C . ASP A 1 114 ? 10.857 -5.053 -16.581 1.00 97.06 114 ASP A C 1
ATOM 951 O O . ASP A 1 114 ? 10.939 -3.856 -16.284 1.00 97.06 114 ASP A O 1
ATOM 955 N N . ALA A 1 115 ? 9.907 -5.511 -17.400 1.00 97.62 115 ALA A N 1
ATOM 956 C CA . ALA A 1 115 ? 8.898 -4.639 -17.996 1.00 97.62 115 ALA A CA 1
ATOM 957 C C . ALA A 1 115 ? 7.996 -3.984 -16.930 1.00 97.62 115 ALA A C 1
ATOM 959 O O . ALA A 1 115 ? 7.797 -2.768 -16.948 1.00 97.62 115 ALA A O 1
ATOM 960 N N . ILE A 1 116 ? 7.504 -4.766 -15.959 1.00 98.19 116 ILE A N 1
ATOM 961 C CA . ILE A 1 116 ? 6.693 -4.269 -14.835 1.00 98.19 116 ILE A CA 1
ATOM 962 C C . ILE A 1 116 ? 7.485 -3.255 -14.000 1.00 98.19 116 ILE A C 1
ATOM 964 O O . ILE A 1 116 ? 6.954 -2.203 -13.652 1.00 98.19 116 ILE A O 1
ATOM 968 N N . ALA A 1 117 ? 8.753 -3.534 -13.692 1.00 97.06 117 ALA A N 1
ATOM 969 C CA . ALA A 1 117 ? 9.607 -2.630 -12.930 1.00 97.06 117 ALA A CA 1
ATOM 970 C C . ALA A 1 117 ? 9.891 -1.328 -13.688 1.00 97.06 117 ALA A C 1
ATOM 972 O O . ALA A 1 117 ? 9.849 -0.258 -13.086 1.00 97.06 117 ALA A O 1
ATOM 973 N N . SER A 1 118 ? 10.120 -1.407 -15.002 1.00 97.19 118 SER A N 1
ATOM 974 C CA . SER A 1 118 ? 10.315 -0.237 -15.870 1.00 97.19 118 SER A CA 1
ATOM 975 C C . SER A 1 118 ? 9.071 0.654 -15.899 1.00 97.19 118 SER A C 1
ATOM 977 O O . SER A 1 118 ? 9.175 1.869 -15.747 1.00 97.19 118 SER A O 1
ATOM 979 N N . ASP A 1 119 ? 7.881 0.058 -16.003 1.00 97.69 119 ASP A N 1
ATOM 980 C CA . ASP A 1 119 ? 6.615 0.785 -15.884 1.00 97.69 119 ASP A CA 1
ATOM 981 C C . ASP A 1 119 ? 6.472 1.470 -14.519 1.00 97.69 119 ASP A C 1
ATOM 983 O O . ASP A 1 119 ? 6.083 2.638 -14.433 1.00 97.69 119 ASP A O 1
ATOM 987 N N . LEU A 1 120 ? 6.798 0.743 -13.448 1.00 97.38 120 LEU A N 1
ATOM 988 C CA . LEU A 1 120 ? 6.757 1.238 -12.076 1.00 97.38 120 LEU A CA 1
ATOM 989 C C . LEU A 1 120 ? 7.833 2.291 -11.787 1.00 97.38 120 LEU A C 1
ATOM 991 O O . LEU A 1 120 ? 7.847 2.838 -10.697 1.00 97.38 120 LEU A O 1
ATOM 995 N N . VAL A 1 121 ? 8.724 2.655 -12.706 1.00 96.00 121 VAL A N 1
ATOM 996 C CA . VAL A 1 121 ? 9.528 3.871 -12.498 1.00 96.00 121 VAL A CA 1
ATOM 997 C C . VAL A 1 121 ? 8.611 5.097 -12.560 1.00 96.00 121 VAL A C 1
ATOM 999 O O . VAL A 1 121 ? 8.680 5.973 -11.701 1.00 96.00 121 VAL A O 1
ATOM 1002 N N . HIS A 1 122 ? 7.664 5.114 -13.500 1.00 95.69 122 HIS A N 1
ATOM 1003 C CA . HIS A 1 122 ? 6.851 6.295 -13.811 1.00 95.69 122 HIS A CA 1
ATOM 1004 C C . HIS A 1 122 ? 5.383 6.176 -13.393 1.00 95.69 122 HIS A C 1
ATOM 1006 O O . HIS A 1 122 ? 4.682 7.179 -13.306 1.00 95.69 122 HIS A O 1
ATOM 1012 N N . LYS A 1 123 ? 4.898 4.959 -13.133 1.00 97.25 123 LYS A N 1
ATOM 1013 C CA . LYS A 1 123 ? 3.496 4.687 -12.797 1.00 97.25 123 LYS A CA 1
ATOM 1014 C C . LYS A 1 123 ? 3.376 4.172 -11.374 1.00 97.25 123 LYS A C 1
ATOM 1016 O O . LYS A 1 123 ? 4.167 3.342 -10.942 1.00 97.25 123 LYS A O 1
ATOM 1021 N N . LYS A 1 124 ? 2.309 4.560 -10.679 1.00 97.69 124 LYS A N 1
ATOM 1022 C CA . LYS A 1 124 ? 1.979 4.012 -9.355 1.00 97.69 124 LYS A CA 1
ATOM 1023 C C . LYS A 1 124 ? 1.572 2.538 -9.361 1.00 97.69 124 LYS A C 1
ATOM 1025 O O . LYS A 1 124 ? 1.702 1.871 -8.340 1.00 97.69 124 LYS A O 1
ATOM 1030 N N . THR A 1 125 ? 1.095 2.019 -10.495 1.00 98.25 125 THR A N 1
ATOM 1031 C CA . THR A 1 125 ? 0.753 0.600 -10.664 1.00 98.25 125 THR A CA 1
ATOM 1032 C C . THR A 1 125 ? 1.127 0.085 -12.049 1.00 98.25 125 THR A C 1
ATOM 1034 O O . THR A 1 125 ? 0.982 0.818 -13.027 1.00 98.25 125 THR A O 1
ATOM 1037 N N . SER A 1 126 ? 1.483 -1.194 -12.148 1.00 98.25 126 SER A N 1
ATOM 1038 C CA . SER A 1 126 ? 1.591 -1.925 -13.416 1.00 98.25 126 SER A CA 1
ATOM 1039 C C . SER A 1 126 ? 0.980 -3.321 -13.284 1.00 98.25 126 SER A C 1
ATOM 1041 O O . SER A 1 126 ? 0.931 -3.896 -12.193 1.00 98.25 126 SER A O 1
ATOM 1043 N N . ALA A 1 127 ? 0.430 -3.849 -14.377 1.00 97.19 127 ALA A N 1
ATOM 1044 C CA . ALA A 1 127 ? -0.384 -5.057 -14.365 1.00 97.19 127 ALA A CA 1
ATOM 1045 C C . ALA A 1 127 ? -0.001 -6.031 -15.481 1.00 97.19 127 ALA A C 1
ATOM 1047 O O . ALA A 1 127 ? 0.234 -5.651 -16.622 1.00 97.19 127 ALA A O 1
ATOM 1048 N N . GLY A 1 128 ? -0.032 -7.321 -15.154 1.00 95.12 128 GLY A N 1
ATOM 1049 C CA . GLY A 1 128 ? -0.127 -8.402 -16.128 1.00 95.12 128 GLY A CA 1
ATOM 1050 C C . GLY A 1 128 ? -1.566 -8.901 -16.263 1.00 95.12 128 GLY A C 1
ATOM 1051 O O . GLY A 1 128 ? -2.518 -8.236 -15.865 1.00 95.12 128 GLY A O 1
ATOM 1052 N N . THR A 1 129 ? -1.739 -10.116 -16.781 1.00 94.62 129 THR A N 1
ATOM 1053 C CA . THR A 1 129 ? -3.062 -10.716 -17.015 1.00 94.62 129 THR A CA 1
ATOM 1054 C C . THR A 1 129 ? -3.828 -10.963 -15.712 1.00 94.62 129 THR A C 1
ATOM 1056 O O . THR A 1 129 ? -4.961 -10.510 -15.573 1.00 94.62 129 THR A O 1
ATOM 1059 N N . TYR A 1 130 ? -3.188 -11.587 -14.719 1.00 96.06 130 TYR A N 1
ATOM 1060 C CA . TYR A 1 130 ? -3.831 -11.999 -13.457 1.00 96.06 130 TYR A CA 1
ATOM 1061 C C . TYR A 1 130 ? -3.300 -11.287 -12.210 1.00 96.06 130 TYR A C 1
ATOM 1063 O O . TYR A 1 130 ? -3.838 -11.469 -11.121 1.00 96.06 130 TYR A O 1
ATOM 1071 N N . HIS A 1 131 ? -2.250 -10.486 -12.370 1.00 97.88 131 HIS A N 1
ATOM 1072 C CA . HIS A 1 131 ? -1.493 -9.893 -11.276 1.00 97.88 131 HIS A CA 1
ATOM 1073 C C . HIS A 1 131 ? -1.322 -8.396 -11.519 1.00 97.88 131 HIS A C 1
ATOM 1075 O O . HIS A 1 131 ? -1.173 -7.974 -12.668 1.00 97.88 131 HIS A O 1
ATOM 1081 N N . GLN A 1 132 ? -1.315 -7.607 -10.453 1.00 98.25 132 GLN A N 1
ATOM 1082 C CA . GLN A 1 132 ? -1.022 -6.177 -10.476 1.00 98.25 132 GLN A CA 1
ATOM 1083 C C . GLN A 1 132 ? -0.091 -5.841 -9.319 1.00 98.25 132 GLN A C 1
ATOM 1085 O O . GLN A 1 132 ? -0.258 -6.373 -8.227 1.00 98.25 132 GLN A O 1
ATOM 1090 N N . VAL A 1 133 ? 0.877 -4.963 -9.555 1.00 98.50 133 VAL A N 1
ATOM 1091 C CA . VAL A 1 133 ? 1.781 -4.453 -8.523 1.00 98.50 133 VAL A CA 1
ATOM 1092 C C . VAL A 1 133 ? 1.600 -2.948 -8.403 1.00 98.50 133 VAL A C 1
ATOM 1094 O O . VAL A 1 133 ? 1.468 -2.263 -9.418 1.00 98.50 133 VAL A O 1
ATOM 1097 N N . GLY A 1 134 ? 1.568 -2.438 -7.173 1.00 98.25 134 GLY A N 1
ATOM 1098 C CA . GLY A 1 134 ? 1.529 -1.010 -6.873 1.00 98.25 134 GLY A CA 1
ATOM 1099 C C . GLY A 1 134 ? 2.683 -0.574 -5.978 1.00 98.25 134 GLY A C 1
ATOM 1100 O O . GLY A 1 134 ? 3.052 -1.298 -5.052 1.00 98.25 134 GLY A O 1
ATOM 1101 N N . LYS A 1 135 ? 3.229 0.617 -6.239 1.00 96.75 135 LYS A N 1
ATOM 1102 C CA . LYS A 1 135 ? 4.172 1.284 -5.334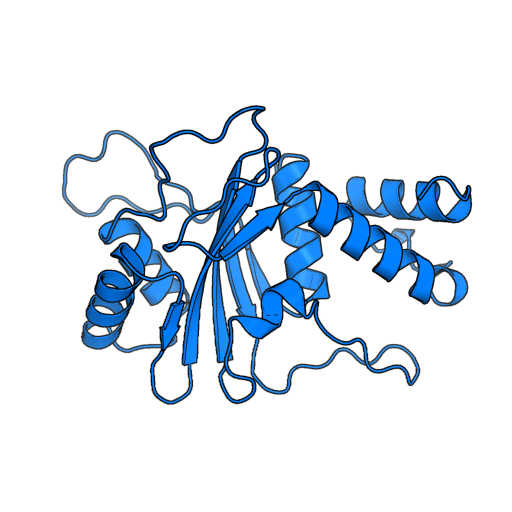 1.00 96.75 135 LYS A CA 1
ATOM 1103 C C . LYS A 1 135 ? 3.440 2.283 -4.445 1.00 96.75 135 LYS A C 1
ATOM 1105 O O . LYS A 1 135 ? 2.697 3.142 -4.924 1.00 96.75 135 LYS A O 1
ATOM 1110 N N . ILE A 1 136 ? 3.645 2.140 -3.144 1.00 97.69 136 ILE A N 1
ATOM 1111 C CA . ILE A 1 136 ? 2.959 2.879 -2.093 1.00 97.69 136 ILE A CA 1
ATOM 1112 C C . ILE A 1 136 ? 3.979 3.714 -1.334 1.00 97.69 136 ILE A C 1
ATOM 1114 O O . ILE A 1 136 ? 5.033 3.220 -0.934 1.00 97.69 136 ILE A O 1
ATOM 1118 N N . LEU A 1 137 ? 3.634 4.976 -1.118 1.00 96.56 137 LEU A N 1
ATOM 1119 C CA . LEU A 1 137 ? 4.385 5.882 -0.269 1.00 96.56 137 LEU A CA 1
ATOM 1120 C C . LEU A 1 137 ? 3.486 6.299 0.892 1.00 96.56 137 LEU A C 1
ATOM 1122 O O . LEU A 1 137 ? 2.445 6.922 0.681 1.00 96.56 137 LEU A O 1
ATOM 1126 N N . LEU A 1 138 ? 3.879 5.931 2.108 1.00 96.25 138 LEU A N 1
ATOM 1127 C CA . LEU A 1 138 ? 3.159 6.282 3.326 1.00 96.25 138 LEU A CA 1
ATOM 1128 C C . LEU A 1 138 ? 3.901 7.405 4.046 1.00 96.25 138 LEU A C 1
ATOM 1130 O O . LEU A 1 138 ? 5.042 7.208 4.467 1.00 96.25 138 LEU A O 1
ATOM 1134 N N . THR A 1 139 ? 3.276 8.572 4.203 1.00 95.94 139 THR A N 1
ATOM 1135 C CA . THR A 1 139 ? 3.955 9.744 4.778 1.00 95.94 139 THR A CA 1
ATOM 1136 C C . THR A 1 139 ? 3.155 10.437 5.870 1.00 95.94 139 THR A C 1
ATOM 1138 O O . THR A 1 139 ? 1.935 10.297 5.980 1.00 95.94 139 THR A O 1
ATOM 1141 N N . LYS A 1 140 ? 3.848 11.212 6.707 1.00 94.12 140 LYS A N 1
ATOM 1142 C CA . LYS A 1 140 ? 3.203 12.062 7.718 1.00 94.12 140 LYS A CA 1
ATOM 1143 C C . LYS A 1 140 ? 2.540 13.301 7.103 1.00 94.12 140 LYS A C 1
ATOM 1145 O O . LYS A 1 140 ? 1.438 13.676 7.502 1.00 94.12 140 LYS A O 1
ATOM 1150 N N . ASP A 1 141 ? 3.212 13.928 6.142 1.00 92.31 141 ASP A N 1
ATOM 1151 C CA . ASP A 1 141 ? 2.796 15.184 5.502 1.00 92.31 141 ASP A CA 1
ATOM 1152 C C . ASP A 1 141 ? 1.666 15.014 4.470 1.00 92.31 141 ASP A C 1
ATOM 1154 O O . ASP A 1 141 ? 0.995 15.987 4.136 1.00 92.31 141 ASP A O 1
ATOM 1158 N N . GLY A 1 142 ? 1.399 13.786 4.013 1.00 92.62 142 GLY A N 1
ATOM 1159 C CA . GLY A 1 142 ? 0.381 13.500 3.002 1.00 92.62 142 GLY A CA 1
ATOM 1160 C C . GLY A 1 142 ? 0.756 13.979 1.598 1.00 92.62 142 GLY A C 1
ATOM 1161 O O . GLY A 1 142 ? -0.141 14.289 0.810 1.00 92.62 142 GLY A O 1
ATOM 1162 N N . ILE A 1 143 ? 2.057 14.059 1.287 1.00 93.94 143 ILE A N 1
ATOM 1163 C CA . ILE A 1 143 ? 2.553 14.414 -0.047 1.00 93.94 143 ILE A CA 1
ATOM 1164 C C . ILE A 1 143 ? 1.829 13.627 -1.144 1.00 93.94 143 ILE A C 1
ATOM 1166 O O . ILE A 1 143 ? 1.585 12.427 -1.017 1.00 93.94 143 ILE A O 1
ATOM 1170 N N . GLN A 1 144 ? 1.510 14.308 -2.241 1.00 94.31 144 GLN A N 1
ATOM 1171 C CA . GLN A 1 144 ? 0.916 13.690 -3.420 1.00 94.31 144 GLN A CA 1
ATOM 1172 C C . GLN A 1 144 ? 1.961 13.562 -4.521 1.00 94.31 144 GLN A C 1
ATOM 1174 O O . GLN A 1 144 ? 2.735 14.486 -4.773 1.00 94.31 144 GLN A O 1
ATOM 1179 N N . ARG A 1 145 ? 1.979 12.399 -5.167 1.00 93.06 145 ARG A N 1
ATOM 1180 C CA . ARG A 1 145 ? 2.844 12.090 -6.301 1.00 93.06 145 ARG A CA 1
ATOM 1181 C C . ARG A 1 145 ? 2.079 11.228 -7.291 1.00 93.06 145 ARG A C 1
ATOM 1183 O O . ARG A 1 145 ? 1.493 10.220 -6.905 1.00 93.06 145 ARG A O 1
ATOM 1190 N N . ASP A 1 146 ? 2.131 11.581 -8.569 1.00 93.19 146 ASP A N 1
ATOM 1191 C CA . ASP A 1 146 ? 1.423 10.832 -9.618 1.00 93.19 146 ASP A CA 1
ATOM 1192 C C . ASP A 1 146 ? 1.983 9.421 -9.805 1.00 93.19 146 ASP A C 1
ATOM 1194 O O . ASP A 1 146 ? 1.264 8.477 -10.157 1.00 93.19 146 ASP A O 1
ATOM 1198 N N . ASP A 1 147 ? 3.273 9.274 -9.513 1.00 95.12 147 ASP A N 1
ATOM 1199 C CA . ASP A 1 147 ? 3.986 8.020 -9.577 1.00 95.12 147 ASP A CA 1
ATOM 1200 C C . ASP A 1 147 ? 3.846 7.191 -8.295 1.00 95.12 147 ASP A C 1
ATOM 1202 O O . ASP A 1 147 ? 4.416 6.124 -8.241 1.00 95.12 147 ASP A O 1
ATOM 1206 N N . PHE A 1 148 ? 3.082 7.573 -7.272 1.00 97.50 148 PHE A N 1
ATOM 1207 C CA . PHE A 1 148 ? 2.846 6.700 -6.112 1.00 97.50 148 PHE A CA 1
ATOM 1208 C C . PHE A 1 148 ? 1.363 6.587 -5.765 1.00 97.50 148 PHE A C 1
ATOM 1210 O O . PHE A 1 148 ? 0.538 7.439 -6.088 1.00 97.50 148 PHE A O 1
ATOM 1217 N N . ILE A 1 149 ? 1.005 5.495 -5.092 1.00 98.00 149 ILE A N 1
ATOM 1218 C CA . ILE A 1 149 ? -0.187 5.481 -4.249 1.00 98.00 149 ILE A CA 1
ATOM 1219 C C . ILE A 1 149 ? 0.234 6.142 -2.937 1.00 98.00 149 ILE A C 1
ATOM 1221 O O . ILE A 1 149 ? 0.960 5.546 -2.143 1.00 98.00 149 ILE A O 1
ATOM 1225 N N . CYS A 1 150 ? -0.168 7.392 -2.745 1.00 97.38 150 CYS A N 1
ATOM 1226 C CA . CYS A 1 150 ? 0.166 8.155 -1.550 1.00 97.38 150 CYS A CA 1
ATOM 1227 C C . CYS A 1 150 ? -0.883 7.921 -0.463 1.00 97.38 150 CYS A C 1
ATOM 1229 O O . CYS A 1 150 ? -2.070 8.165 -0.679 1.00 97.38 150 CYS A O 1
ATOM 1231 N N . LEU A 1 151 ? -0.433 7.470 0.705 1.00 97.38 151 LEU A N 1
ATOM 1232 C CA . LEU A 1 151 ? -1.251 7.322 1.905 1.00 97.38 151 LEU A CA 1
ATOM 1233 C C . LEU A 1 151 ? -0.699 8.224 3.008 1.00 97.38 151 LEU A C 1
ATOM 1235 O O . LEU A 1 151 ? 0.516 8.408 3.121 1.00 97.38 151 LEU A O 1
ATOM 1239 N N . LYS A 1 152 ? -1.584 8.757 3.851 1.00 96.69 152 LYS A N 1
ATOM 1240 C CA . LYS A 1 152 ? -1.185 9.521 5.032 1.00 96.69 152 LYS A CA 1
ATOM 1241 C C . LYS A 1 152 ? -1.192 8.624 6.264 1.00 96.69 152 LYS A C 1
ATOM 1243 O O . LYS A 1 152 ? -2.127 7.854 6.468 1.00 96.69 152 LYS A O 1
ATOM 1248 N N . LEU A 1 153 ? -0.183 8.764 7.123 1.00 95.44 153 LEU A N 1
ATOM 1249 C CA . LEU A 1 153 ? -0.101 8.019 8.387 1.00 95.44 153 LEU A CA 1
ATOM 1250 C C . LEU A 1 153 ? -1.337 8.228 9.273 1.00 95.44 153 LEU A C 1
ATOM 1252 O O . LEU A 1 153 ? -1.787 7.282 9.910 1.00 95.44 153 LEU A O 1
ATOM 1256 N N . LEU A 1 154 ? -1.900 9.439 9.272 1.00 95.00 154 LEU A N 1
ATOM 1257 C CA . LEU A 1 154 ? -3.117 9.749 10.023 1.00 95.00 154 LEU A CA 1
ATOM 1258 C C . LEU A 1 154 ? -4.327 8.953 9.514 1.00 95.00 154 LEU A C 1
ATOM 1260 O O . LEU A 1 154 ? -5.072 8.403 10.316 1.00 95.00 154 LEU A O 1
ATOM 1264 N N . ASP A 1 155 ? -4.500 8.848 8.196 1.00 96.06 155 ASP A N 1
ATOM 1265 C CA . ASP A 1 155 ? -5.626 8.117 7.598 1.00 96.06 155 ASP A CA 1
ATOM 1266 C C . ASP A 1 155 ? -5.496 6.612 7.874 1.00 96.06 155 ASP A C 1
ATOM 1268 O O . ASP A 1 155 ? -6.475 5.925 8.163 1.00 96.06 155 ASP A O 1
ATOM 1272 N N . VAL A 1 156 ? -4.257 6.110 7.855 1.00 95.94 156 VAL A N 1
ATOM 1273 C CA . VAL A 1 156 ? -3.933 4.740 8.252 1.00 95.94 156 VAL A CA 1
ATOM 1274 C C . VAL A 1 156 ? -4.287 4.484 9.720 1.00 95.94 156 VAL A C 1
ATOM 1276 O O . VAL A 1 156 ? -4.943 3.487 10.018 1.00 95.94 156 VAL A O 1
ATOM 1279 N N . GLU A 1 157 ? -3.894 5.366 10.642 1.00 94.94 157 GLU A N 1
ATOM 1280 C CA . GLU A 1 157 ? -4.253 5.244 12.060 1.00 94.94 157 GLU A CA 1
ATOM 1281 C C . GLU A 1 157 ? -5.776 5.263 12.253 1.00 94.94 157 GLU A C 1
ATOM 1283 O O . GLU A 1 157 ? -6.319 4.402 12.945 1.00 94.94 157 GLU A O 1
ATOM 1288 N N . GLN A 1 158 ? -6.479 6.186 11.590 1.00 94.12 158 GLN A N 1
ATOM 1289 C CA . GLN A 1 158 ? -7.940 6.279 11.642 1.00 94.12 158 GLN A CA 1
ATOM 1290 C C . GLN A 1 158 ? -8.617 5.007 11.125 1.00 94.12 158 GLN A C 1
ATOM 1292 O O . GLN A 1 158 ? -9.568 4.526 11.741 1.00 94.12 158 GLN A O 1
ATOM 1297 N N . PHE A 1 159 ? -8.110 4.416 10.038 1.00 93.69 159 PHE A N 1
ATOM 1298 C CA . PHE A 1 159 ? -8.589 3.122 9.557 1.00 93.69 159 PHE A CA 1
ATOM 1299 C C . PHE A 1 159 ? -8.426 2.033 10.625 1.00 93.69 159 PHE A C 1
ATOM 1301 O O . PHE A 1 159 ? -9.361 1.268 10.861 1.00 93.69 159 PHE A O 1
ATOM 1308 N N . LEU A 1 160 ? -7.268 1.965 11.293 1.00 92.00 160 LEU A N 1
ATOM 1309 C CA . LEU A 1 160 ? -7.015 0.976 12.346 1.00 92.00 160 LEU A CA 1
ATOM 1310 C C . LEU A 1 160 ? -7.949 1.171 13.542 1.00 92.00 160 LEU A C 1
ATOM 1312 O O . LEU A 1 160 ? -8.548 0.204 14.008 1.00 92.00 160 LEU A O 1
ATOM 1316 N N . ILE A 1 161 ? -8.119 2.407 14.009 1.00 90.75 161 ILE A N 1
ATOM 1317 C CA . ILE A 1 161 ? -9.037 2.750 15.102 1.00 90.75 161 ILE A CA 1
ATOM 1318 C C . ILE A 1 161 ? -10.469 2.344 14.743 1.00 90.75 161 ILE A C 1
ATOM 1320 O O . ILE A 1 161 ? -11.104 1.607 15.498 1.00 90.75 161 ILE A O 1
ATOM 1324 N N . ALA A 1 162 ? -10.954 2.739 13.563 1.00 88.88 162 ALA A N 1
ATOM 1325 C CA . ALA A 1 162 ? -12.291 2.392 13.093 1.00 88.88 162 ALA A CA 1
ATOM 1326 C C . ALA A 1 162 ? -12.467 0.872 12.933 1.00 88.88 162 ALA A C 1
ATOM 1328 O O . ALA A 1 162 ? -13.537 0.326 13.217 1.00 88.88 162 ALA A O 1
ATOM 1329 N N . HIS A 1 163 ? -11.418 0.166 12.498 1.00 85.94 163 HIS A N 1
ATOM 1330 C CA . HIS A 1 163 ? -11.411 -1.291 12.433 1.00 85.94 163 HIS A CA 1
ATOM 1331 C C . HIS A 1 163 ? -11.544 -1.903 13.832 1.00 85.94 163 HIS A C 1
ATOM 1333 O O . HIS A 1 163 ? -12.376 -2.784 14.039 1.00 85.94 163 HIS A O 1
ATOM 1339 N N . LEU A 1 164 ? -10.769 -1.435 14.811 1.00 85.56 164 LEU A N 1
ATOM 1340 C CA . LEU A 1 164 ? -10.820 -1.941 16.182 1.00 85.56 164 LEU A CA 1
ATOM 1341 C C . LEU A 1 164 ? -12.166 -1.636 16.854 1.00 85.56 164 LEU A C 1
ATOM 1343 O O . LEU A 1 164 ? -12.756 -2.543 17.436 1.00 85.56 164 LEU A O 1
ATOM 1347 N N . GLN A 1 165 ? -12.705 -0.420 16.703 1.00 84.62 165 GLN A N 1
ATOM 1348 C CA . GLN A 1 165 ? -14.027 -0.015 17.213 1.00 84.62 165 GLN A CA 1
ATOM 1349 C C . GLN A 1 165 ? -15.138 -0.977 16.786 1.00 84.62 165 GLN A C 1
ATOM 1351 O O . GLN A 1 165 ? -15.963 -1.387 17.603 1.00 84.62 165 GLN A O 1
ATOM 1356 N N . LYS A 1 166 ? -15.132 -1.394 15.515 1.00 80.31 166 LYS A N 1
ATOM 1357 C CA . LYS A 1 166 ? -16.117 -2.341 14.974 1.00 80.31 166 LYS A CA 1
ATOM 1358 C C . LYS A 1 166 ? -16.014 -3.747 15.581 1.00 80.31 166 LYS A C 1
ATOM 1360 O O . LYS A 1 166 ? -17.006 -4.466 15.557 1.00 80.31 166 LYS A O 1
ATOM 1365 N N . ASN A 1 167 ? -14.850 -4.129 16.115 1.00 73.12 167 ASN A N 1
ATOM 1366 C CA . ASN A 1 167 ? -14.532 -5.500 16.536 1.00 73.12 167 ASN A CA 1
ATOM 1367 C C . ASN A 1 167 ? -14.296 -5.663 18.052 1.00 73.12 167 ASN A C 1
ATOM 1369 O O . ASN A 1 167 ? -14.181 -6.786 18.542 1.00 73.12 167 ASN A O 1
ATOM 1373 N N . LEU A 1 168 ? -14.204 -4.573 18.817 1.00 68.88 168 LEU A N 1
ATOM 1374 C CA . LEU A 1 168 ? -13.781 -4.607 20.223 1.00 68.88 168 LEU A CA 1
ATOM 1375 C C . LEU A 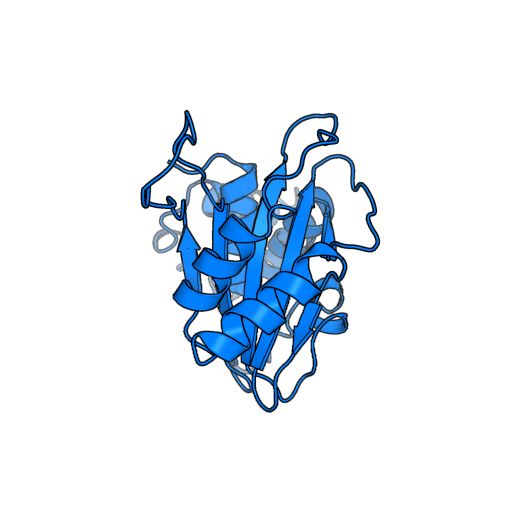1 168 ? -14.749 -5.342 21.153 1.00 68.88 168 LEU A C 1
ATOM 1377 O O . LEU A 1 168 ? -14.301 -6.045 22.056 1.00 68.88 168 LEU A O 1
ATOM 1381 N N . ARG A 1 169 ? -16.061 -5.267 20.892 1.00 62.88 169 ARG A N 1
ATOM 1382 C CA . ARG A 1 169 ? -17.063 -6.041 21.649 1.00 62.88 169 ARG A CA 1
ATOM 1383 C C . ARG A 1 169 ? -16.920 -7.552 21.444 1.00 62.88 169 ARG A C 1
ATOM 1385 O O . ARG A 1 169 ? -17.218 -8.315 22.351 1.00 62.88 169 ARG A O 1
ATOM 1392 N N . GLU A 1 170 ? -16.453 -7.966 20.270 1.00 61.19 170 GLU A N 1
ATOM 1393 C CA . GLU A 1 170 ? -16.391 -9.369 19.839 1.00 61.19 170 GLU A CA 1
ATOM 1394 C C . GLU A 1 170 ? -15.021 -10.002 20.160 1.00 61.19 170 GLU A C 1
ATOM 1396 O O . GLU A 1 170 ? -14.922 -11.203 20.389 1.00 61.19 170 GLU A O 1
ATOM 1401 N N . LYS A 1 171 ? -13.954 -9.192 20.253 1.00 57.72 171 LYS A N 1
ATOM 1402 C CA . LYS A 1 171 ? -12.568 -9.640 20.503 1.00 57.72 171 LYS A CA 1
ATOM 1403 C C . LYS A 1 171 ? -12.007 -9.217 21.868 1.00 57.72 171 LYS A C 1
ATOM 1405 O O . LYS A 1 171 ? -10.788 -9.184 22.036 1.00 57.72 171 LYS A O 1
ATOM 1410 N N . ALA A 1 172 ? -12.852 -8.926 22.860 1.00 57.28 172 ALA A N 1
ATOM 1411 C CA . ALA A 1 172 ? -12.425 -8.420 24.174 1.00 57.28 172 ALA A CA 1
ATOM 1412 C C . ALA A 1 172 ? -11.406 -9.331 24.900 1.00 57.28 172 ALA A C 1
ATOM 1414 O O . ALA A 1 172 ? -10.502 -8.826 25.561 1.00 57.28 172 ALA A O 1
ATOM 1415 N N . GLY A 1 173 ? -11.484 -10.658 24.716 1.00 57.88 173 GLY A N 1
ATOM 1416 C CA . GLY A 1 173 ? -10.489 -11.621 25.224 1.00 57.88 173 GLY A CA 1
ATOM 1417 C C . GLY A 1 173 ? -9.276 -11.849 24.304 1.00 57.88 173 GLY A C 1
ATOM 1418 O O . GLY A 1 173 ? -8.296 -12.468 24.707 1.00 57.88 173 GLY A O 1
ATOM 1419 N N . GLY A 1 174 ? -9.321 -11.338 23.070 1.00 59.09 174 GLY A N 1
ATOM 1420 C CA . GLY A 1 174 ? -8.319 -11.541 22.022 1.00 59.09 174 GLY A CA 1
ATOM 1421 C C . GLY A 1 174 ? -7.072 -10.656 22.139 1.00 59.09 174 GLY A C 1
ATOM 1422 O O . GLY A 1 174 ? -6.081 -10.904 21.455 1.00 59.09 174 GLY A O 1
ATOM 1423 N N . LYS A 1 175 ? -7.096 -9.618 22.989 1.00 59.66 175 LYS A N 1
ATOM 1424 C CA . LYS A 1 175 ? -6.040 -8.584 23.034 1.00 59.66 175 LYS A CA 1
ATOM 1425 C C . LYS A 1 175 ? -4.666 -9.139 23.387 1.00 59.66 175 LYS A C 1
ATOM 1427 O O . LYS A 1 175 ? -3.662 -8.701 22.837 1.00 59.66 175 LYS A O 1
ATOM 1432 N N . LEU A 1 176 ? -4.644 -10.132 24.275 1.00 59.75 176 LEU A N 1
ATOM 1433 C CA . LEU A 1 176 ? -3.425 -10.797 24.738 1.00 59.75 176 LEU A CA 1
ATOM 1434 C C . LEU A 1 176 ? -2.740 -11.614 23.631 1.00 59.75 176 LEU A C 1
ATOM 1436 O O . LEU A 1 176 ? -1.568 -11.950 23.762 1.00 59.75 176 LEU A O 1
ATOM 1440 N N . PHE A 1 177 ? -3.446 -11.908 22.534 1.00 64.94 177 PHE A N 1
ATOM 1441 C CA . PHE A 1 177 ? -2.901 -12.647 21.396 1.00 64.94 177 PHE A CA 1
ATOM 1442 C C . PHE A 1 177 ? -2.294 -11.739 20.321 1.00 64.94 177 PHE A C 1
ATOM 1444 O O . PHE A 1 177 ? -1.675 -12.246 19.386 1.00 64.94 177 PHE A O 1
ATOM 1451 N N . PHE A 1 178 ? -2.430 -10.412 20.438 1.00 69.75 178 PHE A N 1
ATOM 1452 C CA . PHE A 1 178 ? -1.701 -9.481 19.581 1.00 69.75 178 PHE A CA 1
ATOM 1453 C C . PHE A 1 178 ? -0.315 -9.231 20.185 1.00 69.75 178 PHE A C 1
ATOM 1455 O O . PHE A 1 178 ? -0.229 -8.605 21.239 1.00 69.75 178 PHE A O 1
ATOM 1462 N N . PRO A 1 179 ? 0.783 -9.658 19.536 1.00 71.62 179 PRO A N 1
ATOM 1463 C CA . PRO A 1 179 ? 2.135 -9.503 20.082 1.00 71.62 179 PRO A CA 1
ATOM 1464 C C . PRO A 1 179 ? 2.678 -8.065 19.966 1.00 71.62 179 PRO A C 1
ATOM 1466 O O . PRO A 1 179 ? 3.810 -7.798 20.359 1.00 71.62 179 PRO A O 1
ATOM 1469 N N . ALA A 1 180 ? 1.899 -7.148 19.385 1.00 81.06 180 ALA A N 1
ATOM 1470 C CA . ALA A 1 180 ? 2.304 -5.796 19.021 1.00 81.06 180 ALA A CA 1
ATOM 1471 C C . ALA A 1 180 ? 1.800 -4.762 20.038 1.00 81.06 180 ALA A C 1
ATOM 1473 O O . ALA A 1 180 ? 0.589 -4.553 20.163 1.00 81.06 180 ALA A O 1
ATOM 1474 N N . GLY A 1 181 ? 2.726 -4.078 20.718 1.00 85.50 181 GLY A N 1
ATOM 1475 C CA . GLY A 1 181 ? 2.402 -3.058 21.722 1.00 85.50 181 GLY A CA 1
ATOM 1476 C C . GLY A 1 181 ? 1.586 -1.891 21.158 1.00 85.50 181 GLY A C 1
ATOM 1477 O O . GLY A 1 181 ? 0.688 -1.394 21.835 1.00 85.50 181 GLY A O 1
ATOM 1478 N N . LEU A 1 182 ? 1.814 -1.505 19.895 1.00 88.50 182 LEU A N 1
ATOM 1479 C CA . LEU A 1 182 ? 1.029 -0.457 19.240 1.00 88.50 182 LEU A CA 1
ATOM 1480 C C . LEU A 1 182 ? -0.453 -0.825 19.133 1.00 88.50 182 LEU A C 1
ATOM 1482 O O . LEU A 1 182 ? -1.315 -0.010 19.452 1.00 88.50 182 LEU A O 1
ATOM 1486 N N . ILE A 1 183 ? -0.765 -2.048 18.698 1.00 86.50 183 ILE A N 1
ATOM 1487 C CA . ILE A 1 183 ? -2.160 -2.488 18.578 1.00 86.50 183 ILE A CA 1
ATOM 1488 C C . ILE A 1 183 ? -2.810 -2.595 19.945 1.00 86.50 183 ILE A C 1
ATOM 1490 O O . ILE A 1 183 ? -3.933 -2.132 20.104 1.00 86.50 183 ILE A O 1
ATOM 1494 N N . GLN A 1 184 ? -2.102 -3.127 20.941 1.00 86.00 184 GLN A N 1
ATOM 1495 C CA . GLN A 1 184 ? -2.608 -3.157 22.313 1.00 86.00 184 GLN A CA 1
ATOM 1496 C C . GLN A 1 184 ? -2.934 -1.743 22.821 1.00 86.00 184 GLN A C 1
ATOM 1498 O O . GLN A 1 184 ? -3.998 -1.531 23.401 1.00 86.00 184 GLN A O 1
ATOM 1503 N N . TYR A 1 185 ? -2.074 -0.761 22.534 1.00 88.69 185 TYR A N 1
ATOM 1504 C CA . TYR A 1 185 ? -2.314 0.640 22.878 1.00 88.69 185 TYR A CA 1
ATOM 1505 C C . TYR A 1 185 ? -3.513 1.244 22.132 1.00 88.69 185 TYR A C 1
ATOM 1507 O O . TYR A 1 185 ? -4.347 1.902 22.752 1.00 88.69 185 TYR A O 1
ATOM 1515 N N . LEU A 1 186 ? -3.647 1.003 20.823 1.00 88.88 186 LEU A N 1
ATOM 1516 C CA . LEU A 1 186 ? -4.806 1.471 20.054 1.00 88.88 186 LEU A CA 1
ATOM 1517 C C . LEU A 1 186 ? -6.110 0.835 20.550 1.00 88.88 186 LEU A C 1
ATOM 1519 O O . LEU A 1 186 ? -7.122 1.522 20.647 1.00 88.88 186 LEU A O 1
ATOM 1523 N N . MET A 1 187 ? -6.090 -0.451 20.910 1.00 85.75 187 MET A N 1
ATOM 1524 C CA . MET A 1 187 ? -7.242 -1.124 21.512 1.00 85.75 187 MET A CA 1
ATOM 1525 C C . MET A 1 187 ? -7.639 -0.457 22.827 1.00 85.75 187 MET A C 1
ATOM 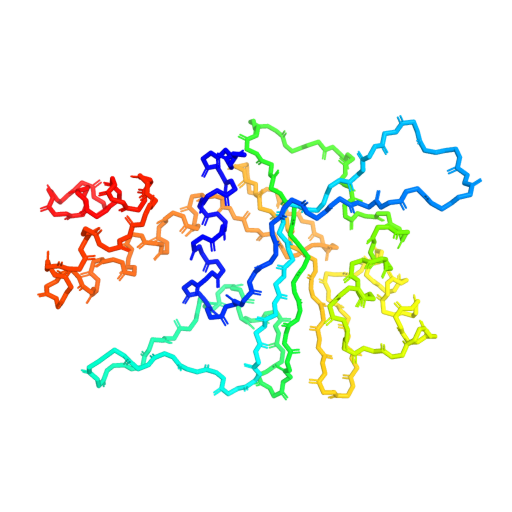1527 O O . MET A 1 187 ? -8.810 -0.137 22.995 1.00 85.75 187 MET A O 1
ATOM 1531 N N . TRP A 1 188 ? -6.672 -0.185 23.709 1.00 86.50 188 TRP A N 1
ATOM 1532 C CA . TRP A 1 188 ? -6.920 0.536 24.957 1.00 86.50 188 TRP A CA 1
ATOM 1533 C C . TRP A 1 188 ? -7.503 1.936 24.705 1.00 86.50 188 TRP A C 1
ATOM 1535 O O . TRP A 1 188 ? -8.540 2.269 25.269 1.00 86.50 188 TRP A O 1
ATOM 1545 N N . LYS A 1 189 ? -6.920 2.727 23.787 1.00 87.19 189 LYS A N 1
ATOM 1546 C CA . LYS A 1 189 ? -7.458 4.053 23.417 1.00 87.19 189 LYS A CA 1
ATOM 1547 C C . LYS A 1 189 ? -8.927 3.989 23.011 1.00 87.19 189 LYS A C 1
ATOM 1549 O O . LYS A 1 189 ? -9.705 4.856 23.393 1.00 87.19 189 LYS A O 1
ATOM 1554 N N . VAL A 1 190 ? -9.298 2.994 22.210 1.00 86.75 190 VAL A N 1
ATOM 1555 C CA . VAL A 1 190 ? -10.679 2.852 21.754 1.00 86.75 190 VAL A CA 1
ATOM 1556 C C . VAL A 1 190 ? -11.625 2.496 22.904 1.00 86.75 190 VAL A C 1
ATOM 1558 O O . VAL A 1 190 ? -12.747 2.993 22.932 1.00 86.75 190 VAL A O 1
ATOM 1561 N N . GLU A 1 191 ? -11.196 1.668 23.854 1.00 84.69 191 GLU A N 1
ATOM 1562 C CA . GLU A 1 191 ? -12.012 1.299 25.020 1.00 84.69 191 GLU A CA 1
ATOM 1563 C C . GLU A 1 191 ? -12.291 2.472 25.948 1.00 84.69 191 GLU A C 1
ATOM 1565 O O . GLU A 1 191 ? -13.411 2.612 26.434 1.00 84.69 191 GLU A O 1
ATOM 1570 N N . GLU A 1 192 ? -11.302 3.344 26.121 1.00 85.75 192 GLU A N 1
ATOM 1571 C CA . GLU A 1 192 ? -11.439 4.581 26.891 1.00 85.75 192 GLU A CA 1
ATOM 1572 C C . GLU A 1 192 ? -12.196 5.683 26.121 1.00 85.75 192 GLU A C 1
ATOM 1574 O O . GLU A 1 192 ? -12.401 6.776 26.644 1.00 85.75 192 GLU A O 1
ATOM 1579 N N . GLY A 1 193 ? -12.601 5.441 24.866 1.00 80.12 193 GLY A N 1
ATOM 1580 C CA . GLY A 1 193 ? -13.284 6.442 24.039 1.00 80.12 193 GLY A CA 1
ATOM 1581 C C . GLY A 1 193 ? -12.381 7.590 23.566 1.00 80.12 193 GLY A C 1
ATOM 1582 O O . GLY A 1 193 ? -12.866 8.685 23.295 1.00 80.12 193 GLY A O 1
ATOM 1583 N N . LEU A 1 194 ? -11.070 7.350 23.472 1.00 75.56 194 LEU A N 1
ATOM 1584 C CA . LEU A 1 194 ? -10.030 8.319 23.087 1.00 75.56 194 LEU A CA 1
ATOM 1585 C C . LEU A 1 194 ? -9.589 8.193 21.613 1.00 75.56 194 LEU A C 1
ATOM 1587 O O . LEU A 1 194 ? -8.533 8.713 21.232 1.00 75.56 194 LEU A O 1
ATOM 1591 N N . GLY A 1 195 ? -10.333 7.425 20.813 1.00 62.12 195 GLY A N 1
ATOM 1592 C CA . GLY A 1 195 ? -10.020 7.064 19.425 1.00 62.12 195 GLY A CA 1
ATOM 1593 C C . GLY A 1 195 ? -11.041 7.582 18.430 1.00 62.12 195 GLY A C 1
ATOM 1594 O O . GLY A 1 195 ? -12.250 7.482 18.729 1.00 62.12 195 GLY A O 1
#

Foldseek 3Di:
DDDPLLVLVVVLVVLLAWDKDAFDWDDDDDDDDPDTDTQGIKTKHAQPDFDDDPPDTDHRDCLVPVVDDNQAIEIEGEDEEEDPDDDPDDPQLDLVVQLVSLVVVPPDDSVVSSVQSVCLNQAQKDDDDRHIYGYAYEYCNQDDDRSHSYHYSVVSLVVLLVVLLVCCVPCVVVLVVPPDPSSNVSNVCSVVVND

Sequence (195 aa):
MRNFAEELAYWYFRLNGFFLIENYVLHRQGHEMPYNADIDLLGVRHKYSYEAVERRQFDPDPNLMRHFQPNKHIGILCEVKSGNATPANINLSKKERLLSAVERIGFFSRDKSDAIASDLVHKKTSAGTYHQVGKILLTKDGIQRDDFICLKLLDVEQFLIAHLQKNLREKAGGKLFFPAGLIQYLMWKVEEGLG

Organism: NCBI:txid1214604

pLDDT: mean 85.98, std 14.16, range [39.66, 98.5]

Secondary structure (DSSP, 8-state):
---HHHHHHHHHHHHTT-EEEEEEEEPP-SS--SS-EEEEEEEEE-TT---EETTEE----HHHHTTS-TTSEEEEEEEEE-SSS--S--GGGSHHHHHHHHHHHT-S-HHHHHHHHHHHHH-SEEE-SSEEEEEEEEESS----TTSEEEEHHHHHHHHHHHHHHHTTTSTTTGGG---HHHHHHHHHHHTT--

Radius of gyration: 17.32 Å; Cα contacts (8 Å, |Δi|>4): 310; chains: 1; bounding box: 50×31×46 Å

Nearest PDB structures (foldseek):
  3e3y-assembly1_A  TM=4.915E-01  e=6.106E+00  Haemophilus influenzae
  3e3y-assembly1_B  TM=4.908E-01  e=9.297E+00  Haemophilus influenzae
  1tx3-assembly1_B  TM=4.042E-01  e=7.764E+00  Haemophilus influenzae

Mean predicted aligned error: 6.35 Å